Protein AF-A0A7S2T2S8-F1 (afdb_monomer_lite)

Sequence (325 aa):
MIGGRLGNHAYVVGASAGLLLAQQLALMRETTAEEGTLRRDLDLRFVSVVLRHGARAPLSENFGAHDHKWEYCGQAYHAVKTNIRGLDNTDRPVSQSDERQTKVVFEGGCKKGQLTSVGQLQALQLGDWLRERYVSNGFLPPSYNASALEVRSTNISRTLDTVTGVLTGLYPDAEDPIMIETCDDRREWLYPNHRNCKRLSQLMAQKRVTLEESRMAGSHAALEEKLKTALEVPASERHIRFVEAYDVCKTVLFHSARHHMKMDDGLLRELELVATKQMKAFVAPEDNAEMLSLSIGKVLQDLLQGMERAASGKLARTTHRIAKC

Structure (mmCIF, N/CA/C/O backbone):
data_AF-A0A7S2T2S8-F1
#
_entry.id   AF-A0A7S2T2S8-F1
#
loop_
_atom_site.group_PDB
_atom_site.id
_atom_site.type_symbol
_atom_site.label_atom_id
_atom_site.label_alt_id
_atom_site.label_comp_id
_atom_site.label_asym_id
_atom_site.label_entity_id
_atom_site.label_seq_id
_atom_site.pdbx_PDB_ins_code
_atom_site.Cartn_x
_atom_site.Cartn_y
_atom_site.Cartn_z
_atom_site.occupancy
_atom_site.B_iso_or_equiv
_atom_site.auth_seq_id
_atom_site.auth_comp_id
_atom_site.auth_asym_id
_atom_site.auth_atom_id
_atom_site.pdbx_PDB_model_num
ATOM 1 N N . MET A 1 1 ? 42.925 -36.455 17.088 1.00 29.00 1 MET A N 1
ATOM 2 C CA . MET A 1 1 ? 42.026 -37.138 16.141 1.00 29.00 1 MET A CA 1
ATOM 3 C C . MET A 1 1 ? 40.906 -36.184 15.769 1.00 29.00 1 MET A C 1
ATOM 5 O O . MET A 1 1 ? 40.194 -35.735 16.650 1.00 29.00 1 MET A O 1
ATOM 9 N N . ILE A 1 2 ? 40.867 -35.864 14.474 1.00 29.78 2 ILE A N 1
ATOM 10 C CA . ILE A 1 2 ? 39.735 -35.432 13.641 1.00 29.78 2 ILE A CA 1
ATOM 11 C C . ILE A 1 2 ? 38.916 -34.231 14.137 1.00 29.78 2 ILE A C 1
ATOM 13 O O . ILE A 1 2 ? 37.884 -34.365 14.785 1.00 29.78 2 ILE A O 1
ATOM 17 N N . GLY A 1 3 ? 39.351 -33.048 13.695 1.00 29.16 3 GLY A N 1
ATOM 18 C CA . GLY A 1 3 ? 38.421 -31.994 13.307 1.00 29.16 3 GLY A CA 1
ATOM 19 C C . GLY A 1 3 ? 37.703 -32.367 12.005 1.00 29.16 3 GLY A C 1
ATOM 20 O O . GLY A 1 3 ? 38.282 -33.014 11.131 1.00 29.16 3 GLY A O 1
ATOM 21 N N . GLY A 1 4 ? 36.447 -31.944 11.878 1.00 25.03 4 GLY A N 1
ATOM 22 C CA . GLY A 1 4 ? 35.618 -32.130 10.691 1.00 25.03 4 GLY A CA 1
ATOM 23 C C . GLY A 1 4 ? 34.544 -31.047 10.621 1.00 25.03 4 GLY A C 1
ATOM 24 O O . GLY A 1 4 ? 33.778 -30.870 11.560 1.00 25.03 4 GLY A O 1
ATOM 25 N N . ARG A 1 5 ? 34.565 -30.294 9.518 1.00 28.94 5 ARG A N 1
ATOM 26 C CA . ARG A 1 5 ? 33.684 -29.177 9.139 1.00 28.94 5 ARG A CA 1
ATOM 27 C C . ARG A 1 5 ? 32.202 -29.567 9.135 1.00 28.94 5 ARG A C 1
ATOM 29 O O . ARG A 1 5 ? 31.892 -30.712 8.848 1.00 28.94 5 ARG A O 1
ATOM 36 N N . LEU A 1 6 ? 31.328 -28.561 9.210 1.00 25.28 6 LEU A N 1
ATOM 37 C CA . LEU A 1 6 ? 30.369 -28.254 8.137 1.00 25.28 6 LEU A CA 1
ATOM 38 C C . LEU A 1 6 ? 29.917 -26.798 8.301 1.00 25.28 6 LEU A C 1
ATOM 40 O O . LEU A 1 6 ? 29.249 -26.434 9.262 1.00 25.28 6 LEU A O 1
ATOM 44 N N . GLY A 1 7 ? 30.378 -25.947 7.383 1.00 24.25 7 GLY A N 1
ATOM 45 C CA . GLY A 1 7 ? 29.849 -24.601 7.229 1.00 24.25 7 GLY A CA 1
ATOM 46 C C . GLY A 1 7 ? 28.449 -24.688 6.642 1.00 24.25 7 GLY A C 1
ATOM 47 O O . GLY A 1 7 ? 28.236 -25.387 5.653 1.00 24.25 7 GLY A O 1
ATOM 48 N N . ASN A 1 8 ? 27.508 -23.960 7.230 1.00 24.06 8 ASN A N 1
ATOM 49 C CA . ASN A 1 8 ? 26.200 -23.785 6.623 1.00 24.06 8 ASN A CA 1
ATOM 50 C C . ASN A 1 8 ? 26.315 -22.687 5.562 1.00 24.06 8 ASN A C 1
ATOM 52 O O . ASN A 1 8 ? 26.210 -21.496 5.842 1.00 24.06 8 ASN A O 1
ATOM 56 N N . HIS A 1 9 ? 26.586 -23.111 4.330 1.00 23.00 9 HIS A N 1
ATOM 57 C CA . HIS A 1 9 ? 26.216 -22.352 3.147 1.00 23.00 9 HIS A CA 1
ATOM 58 C C . HIS A 1 9 ? 24.713 -22.515 2.925 1.00 23.00 9 HIS A C 1
ATOM 60 O O . HIS A 1 9 ? 24.220 -23.636 2.842 1.00 23.00 9 HIS A O 1
ATOM 66 N N . ALA A 1 10 ? 24.000 -21.401 2.778 1.00 21.34 10 ALA A N 1
ATOM 67 C CA . ALA A 1 10 ? 22.666 -21.389 2.201 1.00 21.34 10 ALA A CA 1
ATOM 68 C C . ALA A 1 10 ? 22.711 -20.540 0.926 1.00 21.34 10 ALA A C 1
ATOM 70 O O . ALA A 1 10 ? 22.738 -19.313 0.973 1.00 21.34 10 ALA A O 1
ATOM 71 N N . TYR A 1 11 ? 22.761 -21.224 -0.214 1.00 19.92 11 TYR A N 1
ATOM 72 C CA . TYR A 1 11 ? 22.319 -20.707 -1.505 1.00 19.92 11 TYR A CA 1
ATOM 73 C C . TYR A 1 11 ? 20.935 -21.299 -1.758 1.00 19.92 11 TYR A C 1
ATOM 75 O O . TYR A 1 11 ? 20.821 -22.521 -1.775 1.00 19.92 11 TYR A O 1
ATOM 83 N N . VAL A 1 12 ? 19.916 -20.468 -2.000 1.00 21.94 12 VAL A N 1
ATOM 84 C CA . VAL A 1 12 ? 18.685 -20.906 -2.678 1.00 21.94 12 VAL A CA 1
ATOM 85 C C . VAL A 1 12 ? 18.167 -19.806 -3.606 1.00 21.94 12 VAL A C 1
ATOM 87 O O . VAL A 1 12 ? 17.963 -18.659 -3.214 1.00 21.94 12 VAL A O 1
ATOM 90 N N . VAL A 1 13 ? 17.976 -20.225 -4.855 1.00 21.98 13 VAL A N 1
ATOM 91 C CA . VAL A 1 13 ? 17.313 -19.572 -5.984 1.00 21.98 13 VAL A CA 1
ATOM 92 C C . VAL A 1 13 ? 15.848 -20.029 -6.008 1.00 21.98 13 VAL A C 1
ATOM 94 O O . VAL A 1 13 ? 15.598 -21.217 -5.856 1.00 21.98 13 VAL A O 1
ATOM 97 N N . GLY A 1 14 ? 14.915 -19.111 -6.283 1.00 22.11 14 GLY A N 1
ATOM 98 C CA . GLY A 1 14 ? 13.666 -19.405 -7.001 1.00 22.11 14 GLY A CA 1
ATOM 99 C C . GLY A 1 14 ? 12.463 -20.002 -6.244 1.00 22.11 14 GLY A C 1
ATOM 100 O O . GLY A 1 14 ? 12.508 -21.106 -5.722 1.00 22.11 14 GLY A O 1
ATOM 101 N N . ALA A 1 15 ? 11.336 -19.297 -6.404 1.00 24.73 15 ALA A N 1
ATOM 102 C CA . ALA A 1 15 ? 9.945 -19.770 -6.458 1.00 24.73 15 ALA A CA 1
ATOM 103 C C . ALA A 1 15 ? 9.069 -19.884 -5.185 1.00 24.73 15 ALA A C 1
ATOM 105 O O . ALA A 1 15 ? 9.394 -20.493 -4.173 1.00 24.73 15 ALA A O 1
ATOM 106 N N . SER A 1 16 ? 7.838 -19.393 -5.393 1.00 28.19 16 SER A N 1
ATOM 107 C CA . SER A 1 16 ? 6.570 -19.596 -4.674 1.00 28.19 16 SER A CA 1
ATOM 108 C C . SER A 1 16 ? 6.297 -18.755 -3.413 1.00 28.19 16 SER A C 1
ATOM 110 O O . SER A 1 16 ? 6.795 -18.975 -2.313 1.00 28.19 16 SER A O 1
ATOM 112 N N . ALA A 1 17 ? 5.390 -17.790 -3.596 1.00 37.00 17 ALA A N 1
ATOM 113 C CA . ALA A 1 17 ? 4.902 -16.800 -2.635 1.00 37.00 17 ALA A CA 1
ATOM 114 C C . ALA A 1 17 ? 4.118 -17.363 -1.423 1.00 37.00 17 ALA A C 1
ATOM 116 O O . ALA A 1 17 ? 3.510 -16.590 -0.689 1.00 37.00 17 ALA A O 1
ATOM 117 N N . GLY A 1 18 ? 4.139 -18.679 -1.186 1.00 32.50 18 GLY A N 1
ATOM 118 C CA . GLY A 1 18 ? 3.544 -19.309 -0.001 1.00 32.50 18 GLY A CA 1
ATOM 119 C C . GLY A 1 18 ? 4.513 -19.443 1.179 1.00 32.50 18 GLY A C 1
ATOM 120 O O . GLY A 1 18 ? 4.091 -19.385 2.331 1.00 32.50 18 GLY A O 1
ATOM 121 N N . LEU A 1 19 ? 5.822 -19.566 0.923 1.00 29.39 19 LEU A N 1
ATOM 122 C CA . LEU A 1 19 ? 6.802 -19.823 1.988 1.00 29.39 19 LEU A CA 1
ATOM 123 C C . LEU A 1 19 ? 7.259 -18.558 2.733 1.00 29.39 19 LEU A C 1
ATOM 125 O O . LEU A 1 19 ? 7.725 -18.647 3.869 1.00 29.39 19 LEU A O 1
ATOM 129 N N . LEU A 1 20 ? 7.103 -17.377 2.124 1.00 34.00 20 LEU A N 1
ATOM 130 C CA . LEU A 1 20 ? 7.573 -16.119 2.715 1.00 34.00 20 LEU A CA 1
ATOM 131 C C . LEU A 1 20 ? 6.773 -15.726 3.969 1.00 34.00 20 LEU A C 1
ATOM 133 O O . LEU A 1 20 ? 7.344 -15.178 4.910 1.00 34.00 20 LEU A O 1
ATOM 137 N N . LEU A 1 21 ? 5.476 -16.060 4.016 1.00 38.81 21 LEU A N 1
ATOM 138 C CA . LEU A 1 21 ? 4.636 -15.810 5.191 1.00 38.81 21 LEU A CA 1
ATOM 139 C C . LEU A 1 21 ? 5.037 -16.733 6.353 1.00 38.81 21 LEU A C 1
ATOM 141 O O . LEU A 1 21 ? 5.170 -16.281 7.486 1.00 38.81 21 LEU A O 1
ATOM 145 N N . ALA A 1 22 ? 5.334 -18.005 6.066 1.00 37.28 22 ALA A N 1
ATOM 146 C CA . ALA A 1 22 ? 5.820 -18.950 7.069 1.00 37.28 22 ALA A CA 1
ATOM 147 C C . ALA A 1 22 ? 7.204 -18.555 7.620 1.00 37.28 22 ALA A C 1
ATOM 149 O O . ALA A 1 22 ? 7.435 -18.679 8.819 1.00 37.28 22 ALA A O 1
ATOM 150 N N . GLN A 1 23 ? 8.103 -18.020 6.783 1.00 36.06 23 GLN A N 1
ATOM 151 C CA . GLN A 1 23 ? 9.424 -17.551 7.224 1.00 36.06 23 GLN A CA 1
ATOM 152 C C . GLN A 1 23 ? 9.369 -16.248 8.038 1.00 36.06 23 GLN A C 1
ATOM 154 O O . GLN A 1 23 ? 10.088 -16.137 9.029 1.00 36.06 23 GLN A O 1
ATOM 159 N N . GLN A 1 24 ? 8.486 -15.296 7.707 1.00 36.88 24 GLN A N 1
ATOM 160 C CA . GLN A 1 24 ? 8.262 -14.113 8.554 1.00 36.88 24 GLN A CA 1
ATOM 161 C C . GLN A 1 24 ? 7.595 -14.467 9.895 1.00 36.88 24 GLN A C 1
ATOM 163 O O . GLN A 1 24 ? 7.903 -13.851 10.913 1.00 36.88 24 GLN A O 1
ATOM 168 N N . LEU A 1 25 ? 6.743 -15.498 9.926 1.00 42.75 25 LEU A N 1
ATOM 169 C CA . LEU A 1 25 ? 6.168 -16.038 11.163 1.00 42.75 25 LEU A CA 1
ATOM 170 C C . LEU A 1 25 ? 7.180 -16.844 11.994 1.00 42.75 25 LEU A C 1
ATOM 172 O O . LEU A 1 25 ? 7.113 -16.822 13.224 1.00 42.75 25 LEU A O 1
ATOM 176 N N . ALA A 1 26 ? 8.129 -17.525 11.347 1.00 38.78 26 ALA A N 1
ATOM 177 C CA . ALA A 1 26 ? 9.189 -18.284 12.008 1.00 38.78 26 ALA A CA 1
ATOM 178 C C . ALA A 1 26 ? 10.265 -17.378 12.629 1.00 38.78 26 ALA A C 1
ATOM 180 O O . ALA A 1 26 ? 10.716 -17.662 13.736 1.00 38.78 26 ALA A O 1
ATOM 181 N N . LEU A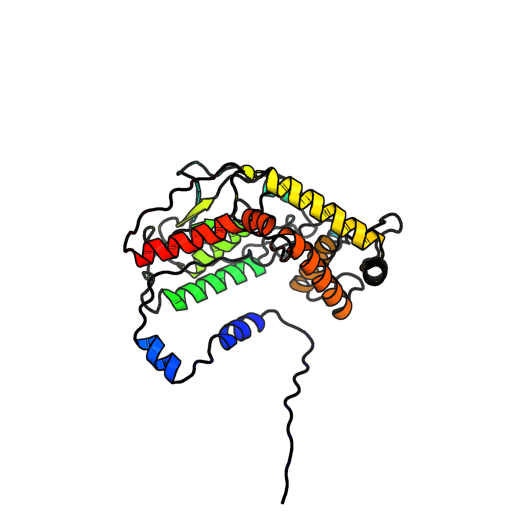 1 27 ? 10.608 -16.246 11.997 1.00 37.50 27 LEU A N 1
ATOM 182 C CA . LEU A 1 27 ? 11.566 -15.278 12.558 1.00 37.50 27 LEU A CA 1
ATOM 183 C C . LEU A 1 27 ? 11.086 -14.607 13.861 1.00 37.50 27 LEU A C 1
ATOM 185 O O . LEU A 1 27 ? 11.885 -14.026 14.583 1.00 37.50 27 LEU A O 1
ATOM 189 N N . MET A 1 28 ? 9.793 -14.696 14.187 1.00 45.59 28 MET A N 1
ATOM 190 C CA . MET A 1 28 ? 9.216 -14.173 15.435 1.00 45.59 28 MET A CA 1
ATOM 191 C C . MET A 1 28 ? 9.262 -15.184 16.602 1.00 45.59 28 MET A C 1
ATOM 193 O O . MET A 1 28 ? 8.743 -14.888 17.683 1.00 45.59 28 MET A O 1
ATOM 197 N N . ARG A 1 29 ? 9.824 -16.388 16.394 1.00 49.66 29 ARG A N 1
ATOM 198 C CA . ARG A 1 29 ? 9.755 -17.526 17.334 1.00 49.66 29 ARG A CA 1
ATOM 199 C C . ARG A 1 29 ? 11.080 -17.940 17.982 1.00 49.66 29 ARG A C 1
ATOM 201 O O . ARG A 1 29 ? 11.117 -18.985 18.624 1.00 49.66 29 ARG A O 1
ATOM 208 N N . GLU A 1 30 ? 12.129 -17.132 17.906 1.00 45.75 30 GLU A N 1
ATOM 209 C CA . GLU A 1 30 ? 13.319 -17.346 18.736 1.00 45.75 30 GLU A CA 1
ATOM 210 C C . GLU A 1 30 ? 13.277 -16.384 19.926 1.00 45.75 30 GLU A C 1
ATOM 212 O O . GLU A 1 30 ? 13.550 -15.197 19.794 1.00 45.75 30 GLU A O 1
ATOM 217 N N . THR A 1 31 ? 12.863 -16.892 21.089 1.00 54.06 31 THR A N 1
ATOM 218 C CA . THR A 1 31 ? 12.997 -16.191 22.375 1.00 54.06 31 THR A CA 1
ATOM 219 C C . THR A 1 31 ? 13.850 -17.016 23.315 1.00 54.06 31 THR A C 1
ATOM 221 O O . THR A 1 31 ? 13.642 -18.223 23.453 1.00 54.06 31 THR A O 1
ATOM 224 N N . THR A 1 32 ? 14.785 -16.350 23.980 1.00 56.16 32 THR A N 1
ATOM 225 C CA . THR A 1 32 ? 15.618 -16.940 25.033 1.00 56.16 32 THR A CA 1
ATOM 226 C C . THR A 1 32 ? 14.787 -17.244 26.290 1.00 56.16 32 THR A C 1
ATOM 228 O O . THR A 1 32 ? 13.686 -16.721 26.470 1.00 56.16 32 THR A O 1
ATOM 231 N N . ALA A 1 33 ? 15.284 -18.107 27.184 1.00 55.06 33 ALA A N 1
ATOM 232 C CA . ALA A 1 33 ? 14.554 -18.505 28.395 1.00 55.06 33 ALA A CA 1
ATOM 233 C C . ALA A 1 33 ? 14.249 -17.322 29.344 1.00 55.06 33 ALA A C 1
ATOM 235 O O . ALA A 1 33 ? 13.184 -17.299 29.957 1.00 55.06 33 ALA A O 1
ATOM 236 N N . GLU A 1 34 ? 15.124 -16.311 29.424 1.00 53.97 34 GLU A N 1
ATOM 237 C CA . GLU A 1 34 ? 14.889 -15.090 30.216 1.00 53.97 34 GLU A CA 1
ATOM 238 C C . GLU A 1 34 ? 13.801 -14.192 29.606 1.00 53.97 34 GLU A C 1
ATOM 240 O O . GLU A 1 34 ? 12.899 -13.757 30.324 1.00 53.97 34 GLU A O 1
ATOM 245 N N . GLU A 1 35 ? 13.799 -13.992 28.282 1.00 53.53 35 GLU A N 1
ATOM 246 C CA . GLU A 1 35 ? 12.711 -13.293 27.576 1.00 53.53 35 GLU A CA 1
ATOM 247 C C . GLU A 1 35 ? 11.377 -14.038 27.695 1.00 53.53 35 GLU A C 1
ATOM 249 O O . GLU A 1 35 ? 10.315 -13.417 27.747 1.00 53.53 35 GLU A O 1
ATOM 254 N N . GLY A 1 36 ? 11.425 -15.372 27.759 1.00 57.28 36 GLY A N 1
ATOM 255 C CA . GLY A 1 36 ? 10.261 -16.225 27.979 1.00 57.28 36 GLY A CA 1
ATOM 256 C C . GLY A 1 36 ? 9.614 -16.024 29.350 1.00 57.28 36 GLY A C 1
ATOM 257 O O . GLY A 1 36 ? 8.391 -16.111 29.449 1.00 57.28 36 GLY A O 1
ATOM 258 N N . THR A 1 37 ? 10.403 -15.728 30.387 1.00 56.78 37 THR A N 1
ATOM 259 C CA . THR A 1 37 ? 9.901 -15.429 31.739 1.00 56.78 37 THR A CA 1
ATOM 260 C C . THR A 1 37 ? 9.379 -13.997 31.823 1.00 56.78 37 THR A C 1
ATOM 262 O O . THR A 1 37 ? 8.251 -13.796 32.259 1.00 56.78 37 THR A O 1
ATOM 265 N N . LEU A 1 38 ? 10.129 -13.020 31.294 1.00 58.12 38 LEU A N 1
ATOM 266 C CA . LEU A 1 38 ? 9.708 -11.614 31.257 1.00 58.12 38 LEU A CA 1
ATOM 267 C C . LEU A 1 38 ? 8.399 -11.429 30.467 1.00 58.12 38 LEU A C 1
ATOM 269 O O . LEU A 1 38 ? 7.547 -10.640 30.855 1.00 58.12 38 LEU A O 1
ATOM 273 N N . ARG A 1 39 ? 8.200 -12.194 29.382 1.00 61.03 39 ARG A N 1
ATOM 274 C CA . ARG A 1 39 ? 6.958 -12.181 28.587 1.00 61.03 39 ARG A CA 1
ATOM 275 C C . ARG A 1 39 ? 5.722 -12.671 29.341 1.00 61.03 39 ARG A C 1
ATOM 277 O O . ARG A 1 39 ? 4.626 -12.313 28.922 1.00 61.03 39 ARG A O 1
ATOM 284 N N . ARG A 1 40 ? 5.860 -13.498 30.385 1.00 67.31 40 ARG A N 1
ATOM 285 C CA . ARG A 1 40 ? 4.700 -14.019 31.137 1.00 67.31 40 ARG A CA 1
ATOM 286 C C . ARG A 1 40 ? 4.071 -12.967 32.048 1.00 67.31 40 ARG A C 1
ATOM 288 O O . ARG A 1 40 ? 2.881 -13.070 32.318 1.00 67.31 40 ARG A O 1
ATOM 295 N N . ASP A 1 41 ? 4.837 -11.947 32.430 1.00 82.25 41 ASP A N 1
ATOM 296 C CA . ASP A 1 41 ? 4.390 -10.871 33.324 1.00 82.25 41 ASP A CA 1
ATOM 297 C C . ASP A 1 41 ? 3.963 -9.597 32.568 1.00 82.25 41 ASP A C 1
ATOM 299 O O . ASP A 1 41 ? 3.690 -8.562 33.178 1.00 82.25 41 ASP A O 1
ATOM 303 N N . LEU A 1 42 ? 3.902 -9.647 31.231 1.00 86.56 42 LEU A N 1
ATOM 304 C CA . LEU A 1 42 ? 3.458 -8.529 30.398 1.00 86.56 42 LEU A CA 1
ATOM 305 C C . LEU A 1 42 ? 2.003 -8.702 29.973 1.00 86.56 42 LEU A C 1
ATOM 307 O O . LEU A 1 42 ? 1.612 -9.729 29.423 1.00 86.56 42 LEU A O 1
ATOM 311 N N . ASP A 1 43 ? 1.229 -7.637 30.151 1.00 86.19 43 ASP A N 1
ATOM 312 C CA . ASP A 1 43 ? -0.159 -7.552 29.716 1.00 86.19 43 ASP A CA 1
ATOM 313 C C . ASP A 1 43 ? -0.273 -6.682 28.455 1.00 86.19 43 ASP A C 1
ATOM 315 O O . ASP A 1 43 ? 0.243 -5.559 28.401 1.00 86.19 43 ASP A O 1
ATOM 319 N N . LEU A 1 44 ? -0.932 -7.198 27.416 1.00 90.19 44 LEU A N 1
ATOM 320 C CA . LEU A 1 44 ? -1.079 -6.493 26.145 1.00 90.19 44 LEU A CA 1
ATOM 321 C C . LEU A 1 44 ? -2.146 -5.402 26.281 1.00 90.19 44 LEU A C 1
ATOM 323 O O . LEU A 1 44 ? -3.323 -5.690 26.464 1.00 90.19 44 LEU A O 1
ATOM 327 N N . ARG A 1 45 ? -1.741 -4.134 26.148 1.00 89.88 45 ARG A N 1
ATOM 328 C CA . ARG A 1 45 ? -2.641 -2.978 26.339 1.00 89.88 45 ARG A CA 1
ATOM 329 C C . ARG A 1 45 ? -3.091 -2.286 25.061 1.00 89.88 45 ARG A C 1
ATOM 331 O O . ARG A 1 45 ? -4.138 -1.647 25.058 1.00 89.88 45 ARG A O 1
ATOM 338 N N . PHE A 1 46 ? -2.306 -2.370 23.992 1.00 92.75 46 PHE A N 1
ATOM 339 C CA . PHE A 1 46 ? -2.583 -1.659 22.748 1.00 92.75 46 PHE A CA 1
ATOM 340 C C . PHE A 1 46 ? -1.901 -2.338 21.568 1.00 92.75 46 PHE A C 1
ATOM 342 O O . PHE A 1 46 ? -0.769 -2.809 21.680 1.00 92.75 46 PHE A O 1
ATOM 349 N N . VAL A 1 47 ? -2.583 -2.346 20.425 1.00 95.12 47 VAL A N 1
ATOM 350 C CA . VAL A 1 47 ? -2.056 -2.838 19.154 1.00 95.12 47 VAL A CA 1
ATOM 351 C C . VAL A 1 47 ? -2.392 -1.815 18.081 1.00 95.12 47 VAL A C 1
ATOM 353 O O . VAL A 1 47 ? -3.539 -1.397 17.952 1.00 95.12 47 VAL A O 1
ATOM 356 N N . SER A 1 48 ? -1.396 -1.445 17.281 1.00 95.69 48 SER A N 1
ATOM 357 C CA . SER A 1 48 ? -1.610 -0.721 16.033 1.00 95.69 48 SER A CA 1
ATOM 358 C C . SER A 1 48 ? -1.017 -1.522 14.885 1.00 95.69 48 SER A C 1
ATOM 360 O O . SER A 1 48 ? 0.119 -1.989 14.972 1.00 95.69 48 SER A O 1
ATOM 362 N N . VAL A 1 49 ? -1.796 -1.698 13.819 1.00 96.62 49 VAL A N 1
ATOM 363 C CA . VAL A 1 49 ? -1.389 -2.439 12.624 1.00 96.62 49 VAL A CA 1
ATOM 364 C C . VAL A 1 49 ? -1.383 -1.479 11.443 1.00 96.62 49 VAL A C 1
ATOM 366 O O . VAL A 1 49 ? -2.427 -0.975 11.036 1.00 96.62 49 VAL A O 1
ATOM 369 N N . VAL A 1 50 ? -0.201 -1.242 10.876 1.00 96.31 50 VAL A N 1
ATOM 370 C CA . VAL A 1 50 ? -0.033 -0.496 9.624 1.00 96.31 50 VAL A CA 1
ATOM 371 C C . VAL A 1 50 ? 0.341 -1.490 8.538 1.00 96.31 50 VAL A C 1
ATOM 373 O O . VAL A 1 50 ? 1.338 -2.199 8.656 1.00 96.31 50 VAL A O 1
ATOM 376 N N . LEU A 1 51 ? -0.461 -1.548 7.479 1.00 96.50 51 LEU A N 1
ATOM 377 C CA . LEU A 1 51 ? -0.296 -2.521 6.404 1.00 96.50 51 LEU A CA 1
ATOM 378 C C . LEU A 1 51 ? -0.392 -1.864 5.030 1.00 96.50 51 LEU A C 1
ATOM 380 O O . LEU A 1 51 ? -1.062 -0.849 4.834 1.00 96.50 51 LEU A O 1
ATOM 384 N N . ARG A 1 52 ? 0.285 -2.475 4.058 1.00 97.12 52 ARG A N 1
ATOM 385 C CA . ARG A 1 52 ? 0.127 -2.164 2.636 1.00 97.12 52 ARG A CA 1
ATOM 386 C C . ARG A 1 52 ? -1.011 -3.011 2.066 1.00 97.12 52 ARG A C 1
ATOM 388 O O . ARG A 1 52 ? -1.264 -4.113 2.539 1.00 97.12 52 ARG A O 1
ATOM 395 N N . HIS A 1 53 ? -1.653 -2.508 1.015 1.00 98.38 53 HIS A N 1
ATOM 396 C CA . HIS A 1 53 ? -2.573 -3.306 0.205 1.00 98.38 53 HIS A CA 1
ATOM 397 C C . HIS A 1 53 ? -1.929 -4.612 -0.308 1.00 98.38 53 HIS A C 1
ATOM 399 O O . HIS A 1 53 ? -0.709 -4.673 -0.494 1.00 98.38 53 HIS A O 1
ATOM 405 N N . GLY A 1 54 ? -2.756 -5.613 -0.612 1.00 97.56 54 GLY A N 1
ATOM 406 C CA . GLY A 1 54 ? -2.318 -6.877 -1.217 1.00 97.56 54 GLY A CA 1
ATOM 407 C C . GLY A 1 54 ? -1.878 -6.755 -2.685 1.00 97.56 54 GLY A C 1
ATOM 408 O O . GLY A 1 54 ? -1.774 -5.654 -3.247 1.00 97.56 54 GLY A O 1
ATOM 409 N N . ALA A 1 55 ? -1.613 -7.904 -3.314 1.00 98.25 55 ALA A N 1
ATOM 410 C CA . ALA A 1 55 ? -1.268 -8.000 -4.732 1.00 98.25 55 ALA A CA 1
ATOM 411 C C . ALA A 1 55 ? -2.343 -7.373 -5.639 1.00 98.25 55 ALA A C 1
ATOM 413 O O . ALA A 1 55 ? -3.545 -7.461 -5.386 1.00 98.25 55 ALA A O 1
ATOM 414 N N . ARG A 1 56 ? -1.900 -6.702 -6.702 1.00 97.75 56 ARG A N 1
ATOM 415 C CA . ARG A 1 56 ? -2.758 -5.902 -7.582 1.00 97.75 56 ARG A CA 1
ATOM 416 C C . ARG A 1 56 ? -2.289 -5.952 -9.033 1.00 97.75 56 ARG A C 1
ATOM 418 O O . ARG A 1 56 ? -1.132 -6.279 -9.295 1.00 97.75 56 ARG A O 1
ATOM 425 N N . ALA A 1 57 ? -3.171 -5.540 -9.937 1.00 97.38 57 ALA A N 1
ATOM 426 C CA . ALA A 1 57 ? -2.821 -5.155 -11.299 1.00 97.38 57 ALA A CA 1
ATOM 427 C C . ALA A 1 57 ? -1.842 -3.951 -11.305 1.00 97.38 57 ALA A C 1
ATOM 429 O O . ALA A 1 57 ? -1.756 -3.204 -10.310 1.00 97.38 57 ALA A O 1
ATOM 430 N N . PRO A 1 58 ? -1.087 -3.737 -12.397 1.00 97.06 58 PRO A N 1
ATOM 431 C CA . PRO A 1 58 ? -0.108 -2.661 -12.490 1.00 97.06 58 PRO A CA 1
ATOM 432 C C . PRO A 1 58 ? -0.770 -1.278 -12.469 1.00 97.06 58 PRO A C 1
ATOM 434 O O . PRO A 1 58 ? -1.947 -1.101 -12.789 1.00 97.06 58 PRO A O 1
ATOM 437 N N . LEU A 1 59 ? 0.009 -0.284 -12.049 1.00 96.06 59 LEU A N 1
ATOM 438 C CA . LEU A 1 59 ? -0.313 1.142 -12.047 1.00 96.06 59 LEU A CA 1
ATOM 439 C C . LEU A 1 59 ? 0.255 1.877 -13.264 1.00 96.06 59 LEU A C 1
ATOM 441 O O . LEU A 1 59 ? -0.022 3.067 -13.407 1.00 96.06 59 LEU A O 1
ATOM 445 N N . SER A 1 60 ? 1.026 1.218 -14.128 1.00 92.81 60 SER A N 1
ATOM 446 C CA . SER A 1 60 ? 1.488 1.776 -15.402 1.00 92.81 60 SER A CA 1
ATOM 447 C C . SER A 1 60 ? 0.902 0.985 -16.569 1.00 92.81 60 SER A C 1
ATOM 449 O O . SER A 1 60 ? 0.669 -0.214 -16.454 1.00 92.81 60 SER A O 1
ATOM 451 N N . GLU A 1 61 ? 0.637 1.684 -17.669 1.00 92.62 61 GLU A N 1
ATOM 452 C CA . GLU A 1 61 ? 0.252 1.100 -18.966 1.00 92.62 61 GLU A CA 1
ATOM 453 C C . GLU A 1 61 ? 1.475 0.930 -19.882 1.00 92.62 61 GLU A C 1
ATOM 455 O O . GLU A 1 61 ? 1.390 0.325 -20.945 1.00 92.62 61 GLU A O 1
ATOM 460 N N . ASN A 1 62 ? 2.622 1.475 -19.465 1.00 90.56 62 ASN A N 1
ATOM 461 C CA . ASN A 1 62 ? 3.870 1.416 -20.214 1.00 90.56 62 ASN A CA 1
ATOM 462 C C . ASN A 1 62 ? 4.543 0.049 -20.052 1.00 90.56 62 ASN A C 1
ATOM 464 O O . ASN A 1 62 ? 4.085 -0.801 -19.289 1.00 90.56 62 ASN A O 1
ATOM 468 N N . PHE A 1 63 ? 5.674 -0.128 -20.740 1.00 92.31 63 PHE A N 1
ATOM 469 C CA . PHE A 1 63 ? 6.522 -1.317 -20.620 1.00 92.31 63 PHE A CA 1
ATOM 470 C C . PHE A 1 63 ? 5.754 -2.618 -20.887 1.00 92.31 63 PHE A C 1
ATOM 472 O O . PHE A 1 63 ? 5.928 -3.577 -20.151 1.00 92.31 63 PHE A O 1
ATOM 479 N N . GLY A 1 64 ? 4.866 -2.641 -21.886 1.00 88.12 64 GLY A N 1
ATOM 480 C CA . GLY A 1 64 ? 4.138 -3.852 -22.285 1.00 88.12 64 GLY A CA 1
ATOM 481 C C . GLY A 1 64 ? 3.078 -4.337 -21.290 1.00 88.12 64 GLY A C 1
ATOM 482 O O . GLY A 1 64 ? 2.702 -5.503 -21.312 1.00 88.12 64 GLY A O 1
ATOM 483 N N . ALA A 1 65 ? 2.570 -3.479 -20.394 1.00 89.81 65 ALA A N 1
ATOM 484 C CA . ALA A 1 65 ? 1.546 -3.883 -19.421 1.00 89.81 65 ALA A CA 1
ATOM 485 C C . ALA A 1 65 ? 0.257 -4.434 -20.071 1.00 89.81 65 ALA A C 1
ATOM 487 O O . ALA A 1 65 ? -0.428 -5.258 -19.462 1.00 89.81 65 ALA A O 1
ATOM 488 N N . HIS A 1 66 ? -0.058 -3.987 -21.293 1.00 90.56 66 HIS A N 1
ATOM 489 C CA . HIS A 1 66 ? -1.193 -4.462 -22.091 1.00 90.56 66 HIS A CA 1
ATOM 490 C C . HIS A 1 66 ? -0.938 -5.791 -22.807 1.00 90.56 66 HIS A C 1
ATOM 492 O O . HIS A 1 66 ? -1.902 -6.429 -23.214 1.00 90.56 66 HIS A O 1
ATOM 498 N N . ASP A 1 67 ? 0.316 -6.230 -22.920 1.00 88.75 67 ASP A N 1
ATOM 499 C CA . ASP A 1 67 ? 0.670 -7.490 -23.587 1.00 88.75 67 ASP A CA 1
ATOM 500 C C . ASP A 1 67 ? 0.356 -8.705 -22.698 1.00 88.75 67 ASP A C 1
ATOM 502 O O . ASP A 1 67 ? 0.390 -9.854 -23.140 1.00 88.75 67 ASP A O 1
ATOM 506 N N . HIS A 1 68 ? 0.055 -8.454 -21.419 1.00 90.31 68 HIS A N 1
ATOM 507 C CA . HIS A 1 68 ? -0.350 -9.464 -20.455 1.00 90.31 68 HIS A CA 1
ATOM 508 C C . HIS A 1 68 ? -1.869 -9.474 -20.270 1.00 90.31 68 HIS A C 1
ATOM 510 O O . HIS A 1 68 ? -2.497 -8.433 -20.072 1.00 90.31 68 HIS A O 1
ATOM 516 N N . LYS A 1 69 ? -2.456 -10.673 -20.231 1.00 94.31 69 LYS A N 1
ATOM 517 C CA . LYS A 1 69 ? -3.880 -10.867 -19.944 1.00 94.31 69 LYS A CA 1
ATOM 518 C C . LYS A 1 69 ? -4.127 -10.915 -18.431 1.00 94.31 69 LYS A C 1
ATOM 520 O O . LYS A 1 69 ? -3.770 -11.872 -17.743 1.00 94.31 69 LYS A O 1
ATOM 525 N N . TRP A 1 70 ? -4.740 -9.872 -17.889 1.00 95.12 70 TRP A N 1
ATOM 526 C CA . TRP A 1 70 ? -5.013 -9.687 -16.466 1.00 95.12 70 TRP A CA 1
ATOM 527 C C . TRP A 1 70 ? -6.397 -10.224 -16.072 1.00 95.12 70 TRP A C 1
ATOM 529 O O . TRP A 1 70 ? -7.353 -9.467 -15.925 1.00 95.12 70 TRP A O 1
ATOM 539 N N . GLU A 1 71 ? -6.493 -11.536 -15.846 1.00 95.06 71 GLU A N 1
ATOM 540 C CA . GLU A 1 71 ? -7.743 -12.241 -15.477 1.00 95.06 71 GLU A CA 1
ATOM 541 C C . GLU A 1 71 ? -7.876 -12.501 -13.965 1.00 95.06 71 GLU A C 1
ATOM 543 O O . GLU A 1 71 ? -8.678 -13.312 -13.509 1.00 95.06 71 GLU A O 1
ATOM 548 N N . TYR A 1 72 ? -7.074 -11.817 -13.149 1.00 94.06 72 TYR A N 1
ATOM 549 C CA . TYR A 1 72 ? -6.921 -12.142 -11.728 1.00 94.06 72 TYR A CA 1
ATOM 550 C C . TYR A 1 72 ? -7.855 -11.359 -10.798 1.00 94.06 72 TYR A C 1
ATOM 552 O O . TYR A 1 72 ? -7.752 -11.526 -9.587 1.00 94.06 72 TYR A O 1
ATOM 560 N N . CYS A 1 73 ? -8.737 -10.495 -11.307 1.00 92.69 73 CYS A N 1
ATOM 561 C CA . CYS A 1 73 ? -9.488 -9.518 -10.501 1.00 92.69 73 CYS A CA 1
ATOM 562 C C . CYS A 1 73 ? -10.930 -9.925 -10.148 1.00 92.69 73 CYS A C 1
ATOM 564 O O . CYS A 1 73 ? -11.776 -9.060 -9.919 1.00 92.69 73 CYS A O 1
ATOM 566 N N . GLY A 1 74 ? -11.208 -11.230 -10.099 1.00 92.25 74 GLY A N 1
ATOM 567 C CA . GLY A 1 74 ? -12.467 -11.768 -9.576 1.00 92.25 74 GLY A CA 1
ATOM 568 C C . GLY A 1 74 ? -12.590 -11.661 -8.049 1.00 92.25 74 GLY A C 1
ATOM 569 O O . GLY A 1 74 ? -11.676 -11.207 -7.356 1.00 92.25 74 GLY A O 1
ATOM 570 N N . GLN A 1 75 ? -13.731 -12.103 -7.524 1.00 95.00 75 GLN A N 1
ATOM 571 C CA . GLN A 1 75 ? -14.005 -12.171 -6.088 1.00 95.00 75 GLN A CA 1
ATOM 572 C C . GLN A 1 75 ? 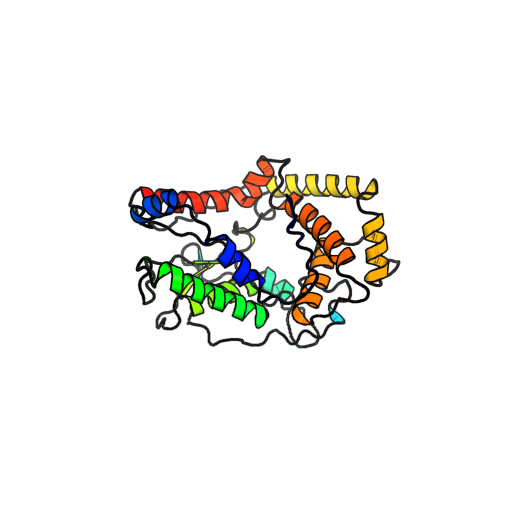-13.416 -13.456 -5.487 1.00 95.00 75 GLN A C 1
ATOM 574 O O . GLN A 1 75 ? -13.677 -14.544 -5.995 1.00 95.00 75 GLN A O 1
ATOM 579 N N . ALA A 1 76 ? -12.636 -13.336 -4.408 1.00 96.19 76 ALA A N 1
ATOM 580 C CA . ALA A 1 76 ? -11.974 -14.475 -3.765 1.00 96.19 76 ALA A CA 1
ATOM 581 C C . ALA A 1 76 ? -12.692 -15.016 -2.515 1.00 96.19 76 ALA A C 1
ATOM 583 O O . ALA A 1 76 ? -12.445 -16.152 -2.121 1.00 96.19 76 ALA A O 1
ATOM 584 N N . TYR A 1 77 ? -13.552 -14.218 -1.875 1.00 96.44 77 TYR A N 1
ATOM 585 C CA . TYR A 1 77 ? -14.292 -14.591 -0.664 1.00 96.44 77 TYR A CA 1
ATOM 586 C C . TYR A 1 77 ? -15.593 -13.778 -0.536 1.00 96.44 77 TYR A C 1
ATOM 588 O O . TYR A 1 77 ? -15.788 -12.780 -1.236 1.00 96.44 77 TYR A O 1
ATOM 596 N N . HIS A 1 78 ? -16.491 -14.186 0.364 1.00 97.06 78 HIS A N 1
ATOM 597 C CA . HIS A 1 78 ? -17.670 -13.397 0.737 1.00 97.06 78 HIS A CA 1
ATOM 598 C C . HIS A 1 78 ? -17.294 -12.425 1.851 1.00 97.06 78 HIS A C 1
ATOM 600 O O . HIS A 1 78 ? -16.967 -12.847 2.956 1.00 97.06 78 HIS A O 1
ATOM 606 N N . ALA A 1 79 ? -17.272 -11.134 1.534 1.00 97.31 79 ALA A N 1
ATOM 607 C CA . ALA A 1 79 ? -16.865 -10.110 2.482 1.00 97.31 79 ALA A CA 1
ATOM 608 C C . ALA A 1 79 ? -17.915 -9.894 3.576 1.00 97.31 79 ALA A C 1
ATOM 610 O O . ALA A 1 79 ? -19.120 -9.930 3.309 1.00 97.31 79 ALA A O 1
ATOM 611 N N . VAL A 1 80 ? -17.444 -9.578 4.782 1.00 97.81 80 VAL A N 1
ATOM 612 C CA . VAL A 1 80 ? -18.306 -9.011 5.826 1.00 97.81 80 VAL A CA 1
ATOM 613 C C . VAL A 1 80 ? -18.841 -7.649 5.392 1.00 97.81 80 VAL A C 1
ATOM 615 O O . VAL A 1 80 ? -18.250 -6.956 4.557 1.00 97.81 80 VAL A O 1
ATOM 618 N N . LYS A 1 81 ? -19.964 -7.232 5.980 1.00 98.00 81 LYS A N 1
ATOM 619 C CA . LYS A 1 81 ? -20.515 -5.900 5.721 1.00 98.00 81 LYS A CA 1
ATOM 620 C C . LYS A 1 81 ? -19.562 -4.845 6.276 1.00 98.00 81 LYS A C 1
ATOM 622 O O . LYS A 1 81 ? -19.163 -4.898 7.437 1.00 98.00 81 LYS A O 1
ATOM 627 N N . THR A 1 82 ? -19.237 -3.850 5.461 1.00 97.69 82 THR A N 1
ATOM 628 C CA . THR A 1 82 ? -18.466 -2.680 5.884 1.00 97.69 82 THR A CA 1
ATOM 629 C C . THR A 1 82 ? -19.229 -1.406 5.559 1.00 97.69 82 THR A C 1
ATOM 631 O O . THR A 1 82 ? -20.015 -1.352 4.612 1.00 97.69 82 THR A O 1
ATOM 634 N N . ASN A 1 83 ? -19.008 -0.371 6.362 1.00 97.38 83 ASN A N 1
ATOM 635 C CA . ASN A 1 83 ? -19.527 0.963 6.100 1.00 97.38 83 ASN A CA 1
ATOM 636 C C . ASN A 1 83 ? -18.362 1.954 6.068 1.00 97.38 83 ASN A C 1
ATOM 638 O O . ASN A 1 83 ? -17.623 2.094 7.043 1.00 97.38 83 ASN A O 1
ATOM 642 N N . ILE A 1 84 ? -18.187 2.623 4.931 1.00 97.56 84 ILE A N 1
ATOM 643 C CA . ILE A 1 84 ? -17.071 3.537 4.698 1.00 97.56 84 ILE A CA 1
ATOM 644 C C . ILE A 1 84 ? -17.583 4.963 4.841 1.00 97.56 84 ILE A C 1
ATOM 646 O O . ILE A 1 84 ? -18.500 5.365 4.128 1.00 97.56 84 ILE A O 1
ATOM 650 N N . ARG A 1 85 ? -16.944 5.745 5.710 1.00 96.38 85 ARG A N 1
ATOM 651 C CA . ARG A 1 85 ? -17.282 7.152 5.942 1.00 96.38 85 ARG A CA 1
ATOM 652 C C . ARG A 1 85 ? -16.065 8.056 5.839 1.00 96.38 85 ARG A C 1
ATOM 654 O O . ARG A 1 85 ? -14.926 7.613 5.992 1.00 96.38 85 ARG A O 1
ATOM 661 N N . GLY A 1 86 ? -16.312 9.335 5.596 1.00 95.94 86 GLY A N 1
ATOM 662 C CA . GLY A 1 86 ? -15.297 10.360 5.761 1.00 95.94 86 GLY A CA 1
ATOM 663 C C . GLY A 1 86 ? -14.958 10.597 7.238 1.00 95.94 86 GLY A C 1
ATOM 664 O O . GLY A 1 86 ? -15.667 10.154 8.147 1.00 95.94 86 GLY A O 1
ATOM 665 N N . LEU A 1 87 ? -13.865 11.321 7.481 1.00 90.75 87 LEU A N 1
ATOM 666 C CA . LEU A 1 87 ? -13.539 11.842 8.812 1.00 90.75 87 LEU A CA 1
ATOM 667 C C . LEU A 1 87 ? -14.694 12.691 9.352 1.00 90.75 87 LEU A C 1
ATOM 669 O O . LEU A 1 87 ? -15.475 13.250 8.586 1.00 90.75 87 LEU A O 1
ATOM 673 N N . ASP A 1 88 ? -14.771 12.819 10.676 1.00 88.81 88 ASP A N 1
ATOM 674 C CA . ASP A 1 88 ? -15.760 13.671 11.351 1.00 88.81 88 ASP A CA 1
ATOM 675 C C . ASP A 1 88 ? -17.220 13.242 11.078 1.00 88.81 88 ASP A C 1
ATOM 677 O O . ASP A 1 88 ? -18.148 14.036 11.203 1.00 88.81 88 ASP A O 1
ATOM 681 N N . ASN A 1 89 ? -17.421 11.962 10.738 1.00 89.31 89 ASN A N 1
ATOM 682 C CA . ASN A 1 89 ? -18.702 11.364 10.349 1.00 89.31 89 ASN A CA 1
ATOM 683 C C . ASN A 1 89 ? -19.339 11.953 9.080 1.00 89.31 89 ASN A C 1
ATOM 685 O O . ASN A 1 89 ? -20.558 11.896 8.937 1.00 89.31 89 ASN A O 1
ATOM 689 N N . THR A 1 90 ? -18.550 12.499 8.151 1.00 93.44 90 THR A N 1
ATOM 690 C CA . THR A 1 90 ? -19.088 12.893 6.841 1.00 93.44 90 THR A CA 1
ATOM 691 C C . THR A 1 90 ? -19.328 11.679 5.947 1.00 93.44 90 THR A C 1
ATOM 693 O O . THR A 1 90 ? -18.775 10.600 6.172 1.00 93.44 90 THR A O 1
ATOM 696 N N . ASP A 1 91 ? -20.068 11.873 4.858 1.00 96.06 91 ASP A N 1
ATOM 697 C CA . ASP A 1 91 ? -20.151 10.880 3.788 1.00 96.06 91 ASP A CA 1
ATOM 698 C C . ASP A 1 91 ? -18.766 10.552 3.209 1.00 96.06 91 ASP A C 1
ATOM 700 O O . ASP A 1 91 ? -17.815 11.345 3.299 1.00 96.06 91 ASP A O 1
ATOM 704 N N . ARG A 1 92 ? -18.643 9.359 2.611 1.00 95.81 92 ARG A N 1
ATOM 705 C CA . ARG A 1 92 ? -17.419 8.941 1.920 1.00 95.81 92 ARG A CA 1
ATOM 706 C C . ARG A 1 92 ? -17.118 9.922 0.775 1.00 95.81 92 ARG A C 1
ATOM 708 O O . ARG A 1 92 ? -17.939 10.054 -0.133 1.00 95.81 92 ARG A O 1
ATOM 715 N N . PRO A 1 93 ? -15.936 10.563 0.753 1.00 94.38 93 PRO A N 1
ATOM 716 C CA . PRO A 1 93 ? -15.560 11.441 -0.348 1.00 94.38 93 PRO A CA 1
ATOM 717 C C . PRO A 1 93 ? -15.315 10.651 -1.641 1.00 94.38 93 PRO A C 1
ATOM 719 O O . PRO A 1 93 ? -15.056 9.445 -1.624 1.00 94.38 93 PRO A O 1
ATOM 722 N N . VAL A 1 94 ? -15.328 11.344 -2.779 1.00 95.00 94 VAL A N 1
ATOM 723 C CA . VAL A 1 94 ? -14.963 10.750 -4.073 1.00 95.00 94 VAL A CA 1
ATOM 724 C C . VAL A 1 94 ? -13.470 10.411 -4.088 1.00 95.00 94 VAL A C 1
ATOM 726 O O . VAL A 1 94 ? -12.632 11.198 -3.645 1.00 95.00 94 VAL A O 1
ATOM 729 N N . SER A 1 95 ? -13.115 9.239 -4.619 1.00 95.38 95 SER A N 1
ATOM 730 C CA . SER A 1 95 ? -11.713 8.877 -4.831 1.00 95.38 95 SER A CA 1
ATOM 731 C C . SER A 1 95 ? -11.221 9.379 -6.186 1.00 95.38 95 SER A C 1
ATOM 733 O O . SER A 1 95 ? -11.406 8.725 -7.211 1.00 95.38 95 SER A O 1
ATOM 735 N N . GLN A 1 96 ? -10.502 10.504 -6.198 1.00 92.56 96 GLN A N 1
ATOM 736 C CA . GLN A 1 96 ? -9.865 11.006 -7.425 1.00 92.56 96 GLN A CA 1
ATOM 737 C C . GLN A 1 96 ? -8.843 10.013 -8.012 1.00 92.56 96 GLN A C 1
ATOM 739 O O . GLN A 1 96 ? -8.536 10.044 -9.204 1.00 92.56 96 GLN A O 1
ATOM 744 N N . SER A 1 97 ? -8.244 9.159 -7.173 1.00 91.31 97 SER A N 1
ATOM 745 C CA . SER A 1 97 ? -7.336 8.107 -7.639 1.00 91.31 97 SER A CA 1
ATOM 746 C C . SER A 1 97 ? -8.091 7.037 -8.413 1.00 91.31 97 SER A C 1
ATOM 748 O O . SER A 1 97 ? -7.651 6.679 -9.505 1.00 91.31 97 SER A O 1
ATOM 750 N N . ASP A 1 98 ? -9.239 6.593 -7.905 1.00 94.19 98 ASP A N 1
ATOM 751 C CA . ASP A 1 98 ? -10.061 5.601 -8.590 1.00 94.19 98 ASP A CA 1
ATOM 752 C C . ASP A 1 98 ? -10.689 6.186 -9.863 1.00 94.19 98 ASP A C 1
ATOM 754 O O . ASP A 1 98 ? -10.658 5.525 -10.898 1.00 94.19 98 ASP A O 1
ATOM 758 N N . GLU A 1 99 ? -11.146 7.444 -9.865 1.00 94.06 99 GLU A N 1
ATOM 759 C CA . GLU A 1 99 ? -11.645 8.111 -11.083 1.00 94.06 99 GLU A CA 1
ATOM 760 C C . GLU A 1 99 ? -10.611 8.136 -12.218 1.00 94.06 99 GLU A C 1
ATOM 762 O O . GLU A 1 99 ? -10.964 8.044 -13.394 1.00 94.06 99 GLU A O 1
ATOM 767 N N . ARG A 1 100 ? -9.321 8.268 -11.882 1.00 92.69 100 ARG A N 1
ATOM 768 C CA . ARG A 1 100 ? -8.230 8.222 -12.867 1.00 92.69 100 ARG A CA 1
ATOM 769 C C . ARG A 1 100 ? -7.891 6.794 -13.284 1.00 92.69 100 ARG A C 1
ATOM 771 O O . ARG A 1 100 ? -7.632 6.557 -14.457 1.00 92.69 100 ARG A O 1
ATOM 778 N N . GLN A 1 101 ? -7.847 5.863 -12.333 1.00 93.94 101 GLN A N 1
ATOM 779 C CA . GLN A 1 101 ? -7.341 4.505 -12.555 1.00 93.94 101 GLN A CA 1
ATOM 780 C C . GLN A 1 101 ? -8.384 3.591 -13.204 1.00 93.94 101 GLN A C 1
ATOM 782 O O . GLN A 1 101 ? -8.072 2.870 -14.143 1.00 93.94 101 GLN A O 1
ATOM 787 N N . THR A 1 102 ? -9.638 3.658 -12.765 1.00 91.75 102 THR A N 1
ATOM 788 C CA . THR A 1 102 ? -10.697 2.725 -13.190 1.00 91.75 102 THR A CA 1
ATOM 789 C C . THR A 1 102 ? -11.154 2.896 -14.638 1.00 91.75 102 THR A C 1
ATOM 791 O O . THR A 1 102 ? -11.833 2.013 -15.158 1.00 91.75 102 THR A O 1
ATOM 794 N N . LYS A 1 103 ? -10.761 3.997 -15.293 1.00 94.56 103 LYS A N 1
ATOM 795 C CA . LYS A 1 103 ? -10.962 4.237 -16.732 1.00 94.56 103 LYS A CA 1
ATOM 796 C C . LYS A 1 103 ? -10.120 3.314 -17.609 1.00 94.56 103 LYS A C 1
ATOM 798 O O . LYS A 1 103 ? -10.464 3.096 -18.763 1.00 94.56 103 LYS A O 1
ATOM 803 N N . VAL A 1 104 ? -9.024 2.798 -17.063 1.00 95.81 104 VAL A N 1
ATOM 804 C CA . VAL A 1 104 ? -8.115 1.897 -17.760 1.00 95.81 104 VAL A CA 1
ATOM 805 C C . VAL A 1 104 ? -8.481 0.470 -17.393 1.00 95.81 104 VAL A C 1
ATOM 807 O O . VAL A 1 104 ? -8.423 0.088 -16.219 1.00 95.81 104 VAL A O 1
ATOM 810 N N . VAL A 1 105 ? -8.834 -0.309 -18.410 1.00 95.94 105 VAL A N 1
ATOM 811 C CA . VAL A 1 105 ? -9.143 -1.734 -18.303 1.00 95.94 105 VAL A CA 1
ATOM 812 C C . VAL A 1 105 ? -8.132 -2.482 -19.159 1.00 95.94 105 VAL A C 1
ATOM 814 O O . VAL A 1 105 ? -8.025 -2.225 -20.357 1.00 95.94 105 VAL A O 1
ATOM 817 N N . PHE A 1 106 ? -7.368 -3.373 -18.539 1.00 96.12 106 PHE A N 1
ATOM 818 C CA . PHE A 1 106 ? -6.451 -4.241 -19.261 1.00 96.12 106 PHE A CA 1
ATOM 819 C C . PHE A 1 106 ? -7.206 -5.399 -19.917 1.00 96.12 106 PHE A C 1
ATOM 821 O O . PHE A 1 106 ? -8.325 -5.740 -19.519 1.00 96.12 106 PHE A O 1
ATOM 828 N N . GLU A 1 107 ? -6.575 -6.046 -20.896 1.00 93.69 107 GLU A N 1
ATOM 829 C CA . GLU A 1 107 ? -7.086 -7.312 -21.416 1.00 93.69 107 GLU A CA 1
ATOM 830 C C . GLU A 1 107 ? -7.260 -8.311 -20.258 1.00 93.69 107 GLU A C 1
ATOM 832 O O . GLU A 1 107 ? -6.440 -8.349 -19.347 1.00 93.69 107 GLU A O 1
ATOM 837 N N . GLY A 1 108 ? -8.352 -9.079 -20.240 1.00 92.88 108 GLY A N 1
ATOM 838 C CA . GLY A 1 108 ? -8.723 -9.942 -19.107 1.00 92.88 108 GLY A CA 1
ATOM 839 C C . GLY A 1 108 ? -9.620 -9.278 -18.052 1.00 92.88 108 GLY A C 1
ATOM 840 O O . GLY A 1 108 ? -10.191 -9.970 -17.213 1.00 92.88 108 GLY A O 1
ATOM 841 N N . GLY A 1 109 ? -9.827 -7.958 -18.131 1.00 94.81 109 GLY A N 1
ATOM 842 C CA . GLY A 1 109 ? -10.887 -7.252 -17.402 1.00 94.81 109 GLY A CA 1
ATOM 843 C C . GLY A 1 109 ? -10.470 -6.607 -16.078 1.00 94.81 109 GLY A C 1
ATOM 844 O O . GLY A 1 109 ? -11.253 -5.846 -15.507 1.00 94.81 109 GLY A O 1
ATOM 845 N N . CYS A 1 110 ? -9.247 -6.839 -15.593 1.00 96.75 110 CYS A N 1
ATOM 846 C CA . CYS A 1 110 ? -8.701 -6.073 -14.473 1.00 96.75 110 CYS A CA 1
ATOM 847 C C . CYS A 1 110 ? -8.577 -4.580 -14.811 1.00 96.75 110 CYS A C 1
ATOM 849 O O . CYS A 1 110 ? -8.049 -4.198 -15.857 1.00 96.75 110 CYS A O 1
ATOM 851 N N . LYS A 1 111 ? -8.961 -3.717 -13.869 1.00 97.44 111 LYS A N 1
ATOM 852 C CA . LYS A 1 111 ? -8.690 -2.276 -13.931 1.00 97.44 111 LYS A CA 1
ATOM 853 C C . LYS A 1 111 ? -7.280 -1.955 -13.434 1.00 97.44 111 LYS A C 1
ATOM 855 O O . LYS A 1 111 ? -6.713 -2.671 -12.604 1.00 97.44 111 LYS A O 1
ATOM 860 N N . LYS A 1 112 ? -6.731 -0.824 -13.878 1.00 97.38 112 LYS A N 1
ATOM 861 C CA . LYS A 1 112 ? -5.431 -0.312 -13.416 1.00 97.38 112 LYS A CA 1
ATOM 862 C C . LYS A 1 112 ? -5.386 -0.187 -11.895 1.00 97.38 112 LYS A C 1
ATOM 864 O O . LYS A 1 112 ? -6.241 0.444 -11.281 1.00 97.38 112 LYS A O 1
ATOM 869 N N . GLY A 1 113 ? -4.383 -0.805 -11.277 1.00 97.25 113 GLY A N 1
ATOM 870 C CA . GLY A 1 113 ? -4.210 -0.811 -9.826 1.00 97.25 113 GLY A CA 1
ATOM 871 C C . GLY A 1 113 ? -5.272 -1.572 -9.021 1.00 97.25 113 GLY A C 1
ATOM 872 O O . GLY A 1 113 ? -5.264 -1.436 -7.796 1.00 97.25 113 GLY A O 1
ATOM 873 N N . GLN A 1 114 ? -6.169 -2.336 -9.655 1.00 98.12 114 GLN A N 1
ATOM 874 C CA . GLN A 1 114 ? -7.196 -3.122 -8.964 1.00 98.12 114 GLN A CA 1
ATOM 875 C C . GLN A 1 114 ? -6.567 -4.250 -8.140 1.00 98.12 114 GLN A C 1
ATOM 877 O O . GLN A 1 114 ? -5.631 -4.910 -8.597 1.00 98.12 114 GLN A O 1
ATOM 882 N N . LEU A 1 115 ? -7.080 -4.473 -6.927 1.00 98.38 115 LEU A N 1
ATOM 883 C CA . LEU A 1 115 ? -6.667 -5.593 -6.085 1.00 98.38 115 LEU A CA 1
ATOM 884 C C . LEU A 1 115 ? -7.048 -6.917 -6.764 1.00 98.38 115 LEU A C 1
ATOM 886 O O . LEU A 1 115 ? -8.190 -7.088 -7.193 1.00 98.38 115 LEU A O 1
ATOM 890 N N . THR A 1 116 ? -6.106 -7.852 -6.869 1.00 98.31 116 THR A N 1
ATOM 891 C CA . THR A 1 116 ? -6.387 -9.171 -7.450 1.00 98.31 116 THR A CA 1
ATOM 892 C C . THR A 1 116 ? -7.005 -10.101 -6.410 1.00 98.31 116 THR A C 1
ATOM 894 O O . THR A 1 116 ? -6.910 -9.861 -5.209 1.00 98.31 116 THR A O 1
ATOM 897 N N . SER A 1 117 ? -7.611 -11.195 -6.858 1.00 97.88 117 SER A N 1
ATOM 898 C CA . SER A 1 117 ? -8.090 -12.298 -6.016 1.00 97.88 117 SER A CA 1
ATOM 899 C C . SER A 1 117 ? -6.983 -12.854 -5.111 1.00 97.88 117 SER A C 1
ATOM 901 O O . SER A 1 117 ? -7.218 -13.118 -3.936 1.00 97.88 117 SER A O 1
ATOM 903 N N . VAL A 1 118 ? -5.742 -12.935 -5.603 1.00 97.75 118 VAL A N 1
ATOM 904 C CA . VAL A 1 118 ? -4.583 -13.304 -4.773 1.00 97.75 118 VAL A CA 1
ATOM 905 C C . VAL A 1 118 ? -4.338 -12.260 -3.680 1.00 97.75 118 VAL A C 1
ATOM 907 O O . VAL A 1 118 ? -4.136 -12.619 -2.524 1.00 97.75 118 VAL A O 1
ATOM 910 N N . GLY A 1 119 ? -4.404 -10.967 -4.012 1.00 98.44 119 GLY A N 1
ATOM 911 C CA . GLY A 1 119 ? -4.295 -9.887 -3.027 1.00 98.44 119 GLY A CA 1
ATOM 912 C C . GLY A 1 119 ? -5.425 -9.879 -1.996 1.00 98.44 119 GLY A C 1
ATOM 913 O O . GLY A 1 119 ? -5.187 -9.593 -0.824 1.00 98.44 119 GLY A O 1
ATOM 914 N N . GLN A 1 12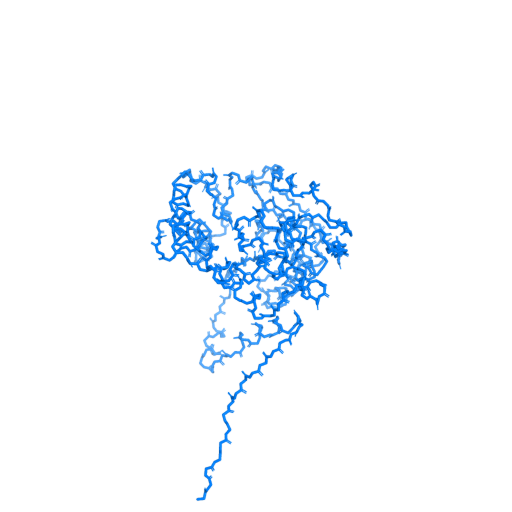0 ? -6.638 -10.240 -2.413 1.00 98.62 120 GLN A N 1
ATOM 915 C CA . GLN A 1 120 ? -7.789 -10.440 -1.533 1.00 98.62 120 GLN A CA 1
ATOM 916 C C . GLN A 1 120 ? -7.537 -11.584 -0.537 1.00 98.62 120 GLN A C 1
ATOM 918 O O . GLN A 1 120 ? -7.755 -11.399 0.658 1.00 98.62 120 GLN A O 1
ATOM 923 N N . LEU A 1 121 ? -7.020 -12.731 -0.991 1.00 98.50 121 LEU A N 1
ATOM 924 C CA . LEU A 1 121 ? -6.688 -13.857 -0.108 1.00 98.50 121 LEU A CA 1
ATOM 925 C C . LEU A 1 121 ? -5.540 -13.533 0.854 1.00 98.50 121 LEU A C 1
ATOM 927 O O . LEU A 1 121 ? -5.610 -13.913 2.017 1.00 98.50 121 LEU A O 1
ATOM 931 N N . GLN A 1 122 ? -4.522 -12.788 0.412 1.00 98.56 122 GLN A N 1
ATOM 932 C CA . GLN A 1 122 ? -3.459 -12.299 1.302 1.00 98.56 122 GLN A CA 1
ATOM 933 C C . GLN A 1 122 ? -4.028 -11.459 2.452 1.00 98.56 122 GLN A C 1
ATOM 935 O O . GLN A 1 122 ? -3.601 -11.593 3.597 1.00 98.56 122 GLN A O 1
ATOM 940 N N . ALA A 1 123 ? -4.997 -10.593 2.146 1.00 98.75 123 ALA A N 1
ATOM 941 C CA . ALA A 1 123 ? -5.664 -9.774 3.146 1.00 98.75 123 ALA A CA 1
ATOM 942 C C . ALA A 1 123 ? -6.509 -10.617 4.113 1.00 98.75 123 ALA A C 1
ATOM 944 O O . ALA A 1 123 ? -6.425 -10.410 5.321 1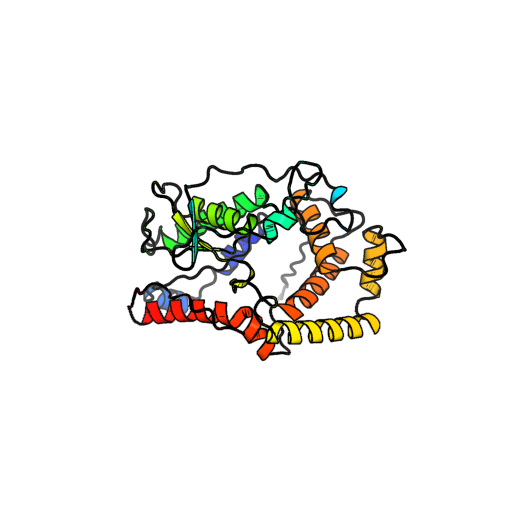.00 98.75 123 ALA A O 1
ATOM 945 N N . LEU A 1 124 ? -7.268 -11.588 3.591 1.00 98.69 124 LEU A N 1
ATOM 946 C CA . LEU A 1 124 ? -8.060 -12.521 4.396 1.00 98.69 124 LEU A CA 1
ATOM 947 C C . LEU A 1 124 ? -7.177 -13.308 5.374 1.00 98.69 124 LEU A C 1
ATOM 949 O O . LEU A 1 124 ? -7.421 -13.285 6.574 1.00 98.69 124 LEU A O 1
ATOM 953 N N . GLN A 1 125 ? -6.084 -13.892 4.875 1.00 98.62 125 GLN A N 1
ATOM 954 C CA . GLN A 1 125 ? -5.119 -14.650 5.677 1.00 98.62 125 GLN A CA 1
ATOM 955 C C . GLN A 1 125 ? -4.456 -13.800 6.766 1.00 98.62 125 GLN A C 1
ATOM 957 O O . GLN A 1 125 ? -4.203 -14.285 7.868 1.00 98.62 125 GLN A O 1
ATOM 962 N N . LEU A 1 126 ? -4.170 -12.525 6.480 1.00 98.62 126 LEU A N 1
ATOM 963 C CA . LEU A 1 126 ? -3.689 -11.599 7.503 1.00 98.62 126 LEU A CA 1
ATOM 964 C C . LEU A 1 126 ? -4.757 -11.369 8.583 1.00 98.62 126 LEU A C 1
ATOM 966 O O . LEU A 1 126 ? -4.419 -11.334 9.763 1.00 98.62 126 LEU A O 1
ATOM 970 N N . GLY A 1 127 ? -6.028 -11.244 8.198 1.00 98.50 127 GLY A N 1
ATOM 971 C CA . GLY A 1 127 ? -7.161 -11.177 9.123 1.00 98.50 127 GLY A CA 1
ATOM 972 C C . GLY A 1 127 ? -7.261 -12.403 10.028 1.00 98.50 127 GLY A C 1
ATOM 973 O O . GLY A 1 127 ? -7.305 -12.251 11.248 1.00 98.50 127 GLY A O 1
ATOM 974 N N . ASP A 1 128 ? -7.206 -13.601 9.445 1.00 98.31 128 ASP A N 1
ATOM 975 C CA . ASP A 1 128 ? -7.236 -14.873 10.180 1.00 98.31 128 ASP A CA 1
ATOM 976 C C . ASP A 1 128 ? -6.079 -14.958 11.182 1.00 98.31 128 ASP A C 1
ATOM 978 O O . ASP A 1 128 ? -6.253 -15.342 12.340 1.00 98.31 128 ASP A O 1
ATOM 982 N N . TRP A 1 129 ? -4.883 -14.536 10.762 1.00 98.06 129 TRP A N 1
ATOM 983 C CA . TRP A 1 129 ? -3.718 -14.496 11.637 1.00 98.06 129 TRP A CA 1
ATOM 984 C C . TRP A 1 129 ? -3.885 -13.505 12.797 1.00 98.06 129 TRP A C 1
ATOM 986 O O . TRP A 1 129 ? -3.515 -13.813 13.932 1.00 98.06 129 TRP A O 1
ATOM 996 N N . LEU A 1 130 ? -4.455 -12.322 12.541 1.00 98.06 130 LEU A N 1
ATOM 997 C CA . LEU A 1 130 ? -4.761 -11.344 13.587 1.00 98.06 130 LEU A CA 1
ATOM 998 C C . LEU A 1 130 ? -5.817 -11.881 14.559 1.00 98.06 130 LEU A C 1
ATOM 1000 O O . LEU A 1 130 ? -5.678 -11.670 15.764 1.00 98.06 130 LEU A O 1
ATOM 1004 N N . ARG A 1 131 ? -6.831 -12.602 14.062 1.00 97.50 131 ARG A N 1
ATOM 1005 C CA . ARG A 1 131 ? -7.831 -13.278 14.897 1.00 97.50 131 ARG A CA 1
ATOM 1006 C C . ARG A 1 131 ? -7.161 -14.286 15.814 1.00 97.50 131 ARG A C 1
ATOM 1008 O O . ARG A 1 131 ? -7.303 -14.184 17.027 1.00 97.50 131 ARG A O 1
ATOM 1015 N N . GLU A 1 132 ? -6.363 -15.188 15.258 1.00 97.19 132 GLU A N 1
ATOM 1016 C CA . GLU A 1 132 ? -5.672 -16.199 16.056 1.00 97.19 132 GLU A CA 1
ATOM 1017 C C . GLU A 1 132 ? -4.732 -15.570 17.090 1.00 97.19 132 GLU A C 1
ATOM 1019 O O . GLU A 1 132 ? -4.608 -16.040 18.219 1.00 97.19 132 GLU A O 1
ATOM 1024 N N . ARG A 1 133 ? -4.080 -14.458 16.742 1.00 95.56 133 ARG A N 1
ATOM 1025 C CA . ARG A 1 133 ? -3.147 -13.807 17.655 1.00 95.56 133 ARG A CA 1
ATOM 1026 C C . ARG A 1 133 ? -3.823 -13.012 18.767 1.00 95.56 133 ARG A C 1
ATOM 1028 O O . ARG A 1 133 ? -3.273 -12.977 19.864 1.00 95.56 133 ARG A O 1
ATOM 1035 N N . TYR A 1 134 ? -4.932 -12.335 18.480 1.00 95.81 134 TYR A N 1
ATOM 1036 C CA . TYR A 1 134 ? -5.500 -11.323 19.374 1.00 95.81 134 TYR A CA 1
ATOM 1037 C C . TYR A 1 134 ? -6.888 -11.664 19.908 1.00 95.81 134 TYR A C 1
ATOM 1039 O O . TYR A 1 134 ? -7.273 -11.127 20.936 1.00 95.81 134 TYR A O 1
ATOM 1047 N N . VAL A 1 135 ? -7.643 -12.545 19.259 1.00 94.81 135 VAL A N 1
ATOM 1048 C CA . VAL A 1 135 ? -8.918 -13.042 19.792 1.00 94.81 135 VAL A CA 1
ATOM 1049 C C . VAL A 1 135 ? -8.675 -14.280 20.648 1.00 94.81 135 VAL A C 1
ATOM 1051 O O . VAL A 1 135 ? -9.150 -14.340 21.779 1.00 94.81 135 VAL A O 1
ATOM 1054 N N . SER A 1 136 ? -7.877 -15.240 20.166 1.00 89.50 136 SER A N 1
ATOM 1055 C CA . SER A 1 136 ? -7.633 -16.501 20.889 1.00 89.50 136 SER A CA 1
ATOM 1056 C C . SER A 1 136 ? -6.898 -16.302 22.224 1.00 89.50 136 SER A C 1
ATOM 1058 O O . SER A 1 136 ? -7.035 -17.124 23.127 1.00 89.50 136 SER A O 1
ATOM 1060 N N . ASN A 1 137 ? -6.154 -15.200 22.389 1.00 85.69 137 ASN A N 1
ATOM 1061 C CA . ASN A 1 137 ? -5.509 -14.829 23.655 1.00 85.69 137 ASN A CA 1
ATOM 1062 C C . ASN A 1 137 ? -6.357 -13.894 24.545 1.00 85.69 137 ASN A C 1
ATOM 1064 O O . ASN A 1 137 ? -5.881 -13.473 25.597 1.00 85.69 137 ASN A O 1
ATOM 1068 N N . GLY A 1 138 ? -7.581 -13.555 24.126 1.00 90.00 138 GLY A N 1
ATOM 1069 C CA . GLY A 1 138 ? -8.523 -12.729 24.883 1.00 90.00 138 GLY A CA 1
ATOM 1070 C C . GLY A 1 138 ? -8.291 -11.215 24.834 1.00 90.00 138 GLY A C 1
ATOM 1071 O O . GLY A 1 138 ? -8.976 -10.497 25.558 1.00 90.00 138 GLY A O 1
ATOM 1072 N N . PHE A 1 139 ? -7.364 -10.702 24.013 1.00 93.06 139 PHE A N 1
ATOM 1073 C CA . PHE A 1 139 ? -7.142 -9.253 23.894 1.00 93.06 139 PHE A CA 1
ATOM 1074 C C . PHE A 1 139 ? -8.293 -8.538 23.162 1.00 93.06 139 PHE A C 1
ATOM 1076 O O . PHE A 1 139 ? -8.758 -7.484 23.593 1.00 93.06 139 PHE A O 1
ATOM 1083 N N . LEU A 1 140 ? -8.765 -9.118 22.059 1.00 95.56 140 LEU A N 1
ATOM 1084 C CA . LEU A 1 140 ? -9.946 -8.696 21.314 1.00 95.56 140 LEU A CA 1
ATOM 1085 C C . LEU A 1 140 ? -11.140 -9.598 21.663 1.00 95.56 140 LEU A C 1
ATOM 1087 O O . LEU A 1 140 ? -10.960 -10.800 21.877 1.00 95.56 140 LEU A O 1
ATOM 1091 N N . PRO A 1 141 ? -12.370 -9.054 21.687 1.00 94.19 141 PRO A N 1
ATOM 1092 C CA . PRO A 1 141 ? -13.564 -9.865 21.886 1.00 94.19 141 PRO A CA 1
ATOM 1093 C C . PRO A 1 141 ? -13.752 -10.871 20.734 1.00 94.19 141 PRO A C 1
ATOM 1095 O O . PRO A 1 141 ? -13.349 -10.594 19.606 1.00 94.19 141 PRO A O 1
ATOM 1098 N N . PRO A 1 142 ? -14.395 -12.029 20.974 1.00 94.50 142 PRO A N 1
ATOM 1099 C CA . PRO A 1 142 ? -14.638 -13.028 19.928 1.00 94.50 142 PRO A CA 1
ATOM 1100 C C . PRO A 1 142 ? -15.577 -12.545 18.815 1.00 94.50 142 PRO A C 1
ATOM 1102 O O . PRO A 1 142 ? -15.393 -12.921 17.650 1.00 94.50 142 PRO A O 1
ATOM 1105 N N . SER A 1 143 ? -16.537 -11.690 19.175 1.00 94.94 143 SER A N 1
ATOM 1106 C CA . SER A 1 143 ? -17.485 -11.031 18.274 1.00 94.94 143 SER A CA 1
ATOM 1107 C C . SER A 1 143 ? -17.096 -9.570 18.060 1.00 94.94 143 SER A C 1
ATOM 1109 O O . SER A 1 143 ? -16.517 -8.939 18.949 1.00 94.94 143 SER A O 1
ATOM 1111 N N . TYR A 1 144 ? -17.442 -9.019 16.894 1.00 95.19 144 TYR A N 1
ATOM 1112 C CA . TYR A 1 144 ? -17.141 -7.627 16.567 1.00 95.19 144 TYR A CA 1
ATOM 1113 C C . TYR A 1 144 ? -17.732 -6.659 17.605 1.00 95.19 144 TYR A C 1
ATOM 1115 O O . TYR A 1 144 ? -18.902 -6.745 17.971 1.00 95.19 144 TYR A O 1
ATOM 1123 N N . ASN A 1 145 ? -16.910 -5.710 18.059 1.00 90.50 145 ASN A N 1
ATOM 1124 C CA . ASN A 1 145 ? -17.313 -4.613 18.931 1.00 90.50 145 ASN A CA 1
ATOM 1125 C C . ASN A 1 145 ? -16.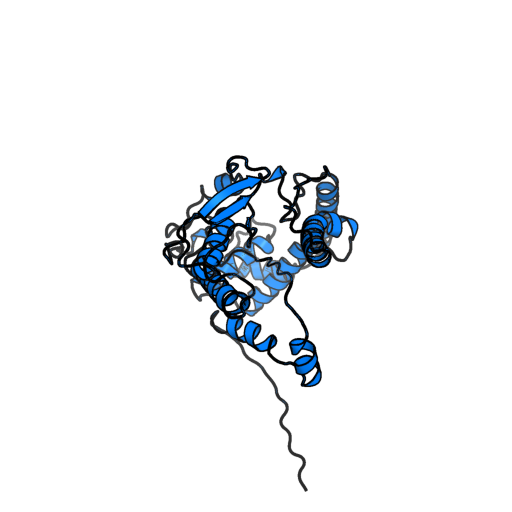710 -3.303 18.408 1.00 90.50 145 ASN A C 1
ATOM 1127 O O . ASN A 1 145 ? -15.489 -3.137 18.384 1.00 90.50 145 ASN A O 1
ATOM 1131 N N . ALA A 1 146 ? -17.566 -2.347 18.039 1.00 89.38 146 ALA A N 1
ATOM 1132 C CA . ALA A 1 146 ? -17.152 -1.058 17.482 1.00 89.38 146 ALA A CA 1
ATOM 1133 C C . ALA A 1 146 ? -16.308 -0.191 18.440 1.00 89.38 146 ALA A C 1
ATOM 1135 O O . ALA A 1 146 ? -15.622 0.724 17.990 1.00 89.38 146 ALA A O 1
ATOM 1136 N N . SER A 1 147 ? -16.337 -0.463 19.747 1.00 88.62 147 SER A N 1
ATOM 1137 C CA . SER A 1 147 ? -15.499 0.223 20.742 1.00 88.62 147 SER A CA 1
ATOM 1138 C C . SER A 1 147 ? -14.099 -0.387 20.876 1.00 88.62 147 SER A C 1
ATOM 1140 O O . SER A 1 147 ? -13.218 0.257 21.439 1.00 88.62 147 SER A O 1
ATOM 1142 N N . ALA A 1 148 ? -13.886 -1.611 20.379 1.00 89.25 148 ALA A N 1
ATOM 1143 C CA . ALA A 1 148 ? -12.612 -2.329 20.474 1.00 89.25 148 ALA A CA 1
ATOM 1144 C C . ALA A 1 148 ? -11.720 -2.157 19.232 1.00 89.25 148 ALA A C 1
ATOM 1146 O O . ALA A 1 148 ? -10.549 -2.532 19.263 1.00 89.25 148 ALA A O 1
ATOM 1147 N N . LEU A 1 149 ? -12.260 -1.613 18.135 1.00 92.88 149 LEU A N 1
ATOM 1148 C CA . LEU A 1 149 ? -11.570 -1.527 16.851 1.00 92.88 149 LEU A CA 1
ATOM 1149 C C . LEU A 1 149 ? -11.811 -0.174 16.168 1.00 92.88 149 LEU A C 1
ATOM 1151 O O . LEU A 1 149 ? -12.939 0.161 15.816 1.00 92.88 149 LEU A O 1
ATOM 1155 N N . GLU A 1 150 ? -10.730 0.563 15.914 1.00 94.12 150 GLU A N 1
ATOM 1156 C CA . GLU A 1 150 ? -10.717 1.742 15.040 1.00 94.12 150 GLU A CA 1
ATOM 1157 C C . GLU A 1 150 ? -10.047 1.357 13.716 1.00 94.12 150 GLU A C 1
ATOM 1159 O O . GLU A 1 150 ? -8.921 0.858 13.706 1.00 94.12 150 GLU A O 1
ATOM 1164 N N . VAL A 1 151 ? -10.740 1.570 12.593 1.00 97.00 151 VAL A N 1
ATOM 1165 C CA . VAL A 1 151 ? -10.243 1.201 11.262 1.00 97.00 151 VAL A CA 1
ATOM 1166 C C . VAL A 1 151 ? -10.154 2.436 10.386 1.00 97.00 151 VAL A C 1
ATOM 1168 O O . VAL A 1 151 ? -11.137 3.153 10.194 1.00 97.00 151 VAL A O 1
ATOM 1171 N N . ARG A 1 152 ? -8.980 2.648 9.793 1.00 96.69 152 ARG A N 1
ATOM 1172 C CA . ARG A 1 152 ? -8.730 3.737 8.854 1.00 96.69 152 ARG A CA 1
ATOM 1173 C C . ARG A 1 152 ? -8.030 3.219 7.605 1.00 96.69 152 ARG A C 1
ATOM 1175 O O . ARG A 1 152 ? -7.142 2.376 7.691 1.00 96.69 152 ARG A O 1
ATOM 1182 N N . SER A 1 153 ? -8.411 3.744 6.446 1.00 98.00 153 SER A N 1
ATOM 1183 C CA . SER A 1 153 ? -7.775 3.431 5.165 1.00 98.00 153 SER A CA 1
ATOM 1184 C C . SER A 1 153 ? -7.712 4.667 4.272 1.00 98.00 153 SER A C 1
ATOM 1186 O O . SER A 1 153 ? -8.521 5.588 4.402 1.00 98.00 153 SER A O 1
ATOM 1188 N N . THR A 1 154 ? -6.770 4.677 3.328 1.00 97.44 154 THR A N 1
ATOM 1189 C CA . THR A 1 154 ? -6.796 5.674 2.246 1.00 97.44 154 THR A CA 1
ATOM 1190 C C . THR A 1 154 ? -8.013 5.434 1.357 1.00 97.44 154 THR A C 1
ATOM 1192 O O . THR A 1 154 ? -8.432 4.286 1.176 1.00 97.44 154 THR A O 1
ATOM 1195 N N . ASN A 1 155 ? -8.577 6.500 0.781 1.00 97.19 155 ASN A N 1
ATOM 1196 C CA . ASN A 1 155 ? -9.765 6.402 -0.071 1.00 97.19 155 ASN A CA 1
ATOM 1197 C C . ASN A 1 155 ? -9.389 5.920 -1.477 1.00 97.19 155 ASN A C 1
ATOM 1199 O O . ASN A 1 155 ? -9.507 6.655 -2.455 1.00 97.19 155 ASN A O 1
ATOM 1203 N N . ILE A 1 156 ? -8.856 4.709 -1.582 1.00 97.31 156 ILE A N 1
ATOM 1204 C CA . ILE A 1 156 ? -8.453 4.069 -2.832 1.00 97.31 156 ILE A CA 1
ATOM 1205 C C . ILE A 1 156 ? -9.022 2.652 -2.808 1.00 97.31 156 ILE A C 1
ATOM 1207 O O . ILE A 1 156 ? -8.858 1.944 -1.815 1.00 97.31 156 ILE A O 1
ATOM 1211 N N . SER A 1 157 ? -9.673 2.211 -3.884 1.00 97.38 157 SER A N 1
ATOM 1212 C CA . SER A 1 157 ? -10.414 0.939 -3.884 1.00 97.38 157 SER A CA 1
ATOM 1213 C C . SER A 1 157 ? -9.558 -0.240 -3.406 1.00 97.38 157 SER A C 1
ATOM 1215 O O . SER A 1 157 ? -9.929 -0.913 -2.455 1.00 97.38 157 SER A O 1
ATOM 1217 N N . ARG A 1 158 ? -8.326 -0.402 -3.912 1.00 98.06 158 ARG A N 1
ATOM 1218 C CA . ARG A 1 158 ? -7.443 -1.511 -3.488 1.00 98.06 158 ARG A CA 1
ATOM 1219 C C . ARG A 1 158 ? -7.102 -1.534 -1.991 1.00 98.06 158 ARG A C 1
ATOM 1221 O O . ARG A 1 158 ? -6.854 -2.608 -1.447 1.00 98.06 158 ARG A O 1
ATOM 1228 N N . THR A 1 159 ? -7.018 -0.381 -1.321 1.00 98.56 159 THR A N 1
ATOM 1229 C CA . THR A 1 159 ? -6.723 -0.320 0.123 1.00 98.56 159 THR A CA 1
ATOM 1230 C C . THR A 1 159 ? -7.981 -0.556 0.947 1.00 98.56 159 THR A C 1
ATOM 1232 O O . THR A 1 159 ? -7.891 -1.146 2.021 1.00 98.56 159 THR A O 1
ATOM 1235 N N . LEU A 1 160 ? -9.146 -0.151 0.439 1.00 98.44 160 LEU A N 1
ATOM 1236 C CA . LEU A 1 160 ? -10.449 -0.451 1.033 1.00 98.44 160 LEU A CA 1
ATOM 1237 C C . LEU A 1 160 ? -10.801 -1.941 0.896 1.00 98.44 160 LEU A C 1
ATOM 1239 O O . LEU A 1 160 ? -11.215 -2.564 1.870 1.00 98.44 160 LEU A O 1
ATOM 1243 N N . ASP A 1 161 ? -10.530 -2.541 -0.261 1.00 98.44 161 ASP A N 1
ATOM 1244 C CA . ASP A 1 161 ? -10.718 -3.974 -0.504 1.00 98.44 161 ASP A CA 1
ATOM 1245 C C . ASP A 1 161 ? -9.758 -4.811 0.356 1.00 98.44 161 ASP A C 1
ATOM 1247 O O . ASP A 1 161 ? -10.146 -5.832 0.920 1.00 98.44 161 ASP A O 1
ATOM 1251 N N . THR A 1 162 ? -8.508 -4.352 0.521 1.00 98.81 162 THR A N 1
ATOM 1252 C CA . THR A 1 162 ? -7.546 -5.024 1.413 1.00 98.81 162 THR A CA 1
ATOM 1253 C C . THR A 1 162 ? -8.038 -4.979 2.856 1.00 98.81 162 THR A C 1
ATOM 1255 O O . THR A 1 162 ? -8.100 -6.019 3.502 1.00 98.81 162 THR A O 1
ATOM 1258 N N . VAL A 1 163 ? -8.398 -3.804 3.389 1.00 98.75 163 VAL A N 1
ATOM 1259 C CA . VAL A 1 163 ? -8.840 -3.740 4.790 1.00 98.75 163 VAL A CA 1
ATOM 1260 C C . VAL A 1 163 ? -10.142 -4.516 4.996 1.00 98.75 163 VAL A C 1
ATOM 1262 O O . VAL A 1 163 ? -10.282 -5.182 6.011 1.00 98.75 163 VAL A O 1
ATOM 1265 N N . THR A 1 164 ? -11.039 -4.544 4.007 1.00 98.69 164 THR A N 1
ATOM 1266 C CA . THR A 1 164 ? -12.246 -5.387 4.041 1.00 98.69 164 THR A CA 1
ATOM 1267 C C . THR A 1 164 ? -11.897 -6.875 4.150 1.00 98.69 164 THR A C 1
ATOM 1269 O O . THR A 1 164 ? -12.522 -7.587 4.934 1.00 98.69 164 THR A O 1
ATOM 1272 N N . GLY A 1 165 ? -10.859 -7.346 3.451 1.00 98.69 165 GLY A N 1
ATOM 1273 C CA . GLY A 1 165 ? -10.374 -8.726 3.584 1.00 98.69 165 GLY A CA 1
ATOM 1274 C C . GLY A 1 165 ? -9.798 -9.027 4.957 1.00 98.69 165 GLY A C 1
ATOM 1275 O O . GLY A 1 165 ? -10.165 -10.028 5.566 1.00 98.69 165 GLY A O 1
ATOM 1276 N N . VAL A 1 166 ? -8.980 -8.118 5.489 1.00 98.88 166 VAL A N 1
ATOM 1277 C CA . VAL A 1 166 ? -8.446 -8.239 6.854 1.00 98.88 166 VAL A CA 1
ATOM 1278 C C . VAL A 1 166 ? -9.578 -8.306 7.880 1.00 98.88 166 VAL A C 1
ATOM 1280 O O . VAL A 1 166 ? -9.550 -9.145 8.772 1.00 98.88 166 VAL A O 1
ATOM 1283 N N . LEU A 1 167 ? -10.601 -7.459 7.744 1.00 98.69 167 LEU A N 1
ATOM 1284 C CA . LEU A 1 167 ? -11.763 -7.459 8.633 1.00 98.69 167 LEU A CA 1
ATOM 1285 C C . LEU A 1 167 ? -12.609 -8.727 8.499 1.00 98.69 167 LEU A C 1
ATOM 1287 O O . LEU A 1 167 ? -13.106 -9.222 9.507 1.00 98.69 167 LEU A O 1
ATOM 1291 N N . THR A 1 168 ? -12.724 -9.265 7.283 1.00 98.62 168 THR A N 1
ATOM 1292 C CA . THR A 1 168 ? -13.428 -10.526 7.023 1.00 98.62 168 THR A CA 1
ATOM 1293 C C . THR A 1 168 ? -12.751 -11.695 7.740 1.00 98.62 168 THR A C 1
ATOM 1295 O O . THR A 1 168 ? -13.443 -12.492 8.357 1.00 98.62 168 THR A O 1
ATOM 1298 N N . GLY A 1 169 ? -11.416 -11.776 7.727 1.00 98.19 169 GLY A N 1
ATOM 1299 C CA . GLY A 1 169 ? -10.695 -12.821 8.471 1.00 98.19 169 GLY A CA 1
ATOM 1300 C C . GLY A 1 169 ? -10.679 -12.575 9.985 1.00 98.19 169 GLY A C 1
ATOM 1301 O O . GLY A 1 169 ? -10.742 -13.503 10.788 1.00 98.19 169 GLY A O 1
ATOM 1302 N N . LEU A 1 170 ? -10.650 -11.305 10.406 1.00 98.19 170 LEU A N 1
ATOM 1303 C CA . LEU A 1 170 ? -10.627 -10.949 11.826 1.00 98.19 170 LEU A CA 1
ATOM 1304 C C . LEU A 1 170 ? -11.965 -11.244 12.533 1.00 98.19 170 LEU A C 1
ATOM 1306 O O . LEU A 1 170 ? -11.974 -11.763 13.653 1.00 98.19 170 LEU A O 1
ATOM 1310 N N . TYR A 1 171 ? -13.087 -10.925 11.881 1.00 98.06 171 TYR A N 1
ATOM 1311 C CA . TYR A 1 171 ? -14.447 -11.082 12.405 1.00 98.06 171 TYR A CA 1
ATOM 1312 C C . TYR A 1 171 ? -15.396 -11.665 11.343 1.00 98.06 171 TYR A C 1
ATOM 1314 O O . TYR A 1 171 ? -16.288 -10.954 10.879 1.00 98.06 171 TYR A O 1
ATOM 1322 N N . PRO A 1 172 ? -15.247 -12.947 10.966 1.00 97.19 172 PRO A N 1
ATOM 1323 C CA . PRO A 1 172 ? -16.034 -13.556 9.886 1.00 97.19 172 PRO A CA 1
ATOM 1324 C C . PRO A 1 172 ? -17.546 -13.562 10.156 1.00 97.19 172 PRO A C 1
ATOM 1326 O O . PRO A 1 172 ? -18.336 -13.476 9.219 1.00 97.19 172 PRO A O 1
ATOM 1329 N N . ASP A 1 173 ? -17.941 -13.591 11.431 1.00 95.81 173 ASP A N 1
ATOM 1330 C CA . ASP A 1 173 ? -19.337 -13.657 11.878 1.00 95.81 173 ASP A CA 1
ATOM 1331 C C . ASP A 1 173 ? -19.920 -12.277 12.248 1.00 95.81 173 ASP A C 1
ATOM 1333 O O . ASP A 1 173 ? -20.874 -12.180 13.019 1.00 95.81 173 ASP A O 1
ATOM 1337 N N . ALA A 1 174 ? -19.326 -11.177 11.770 1.00 96.06 174 ALA A N 1
ATOM 1338 C CA . ALA A 1 174 ? -19.833 -9.835 12.054 1.00 96.06 174 ALA A CA 1
ATOM 1339 C C . ALA A 1 174 ? -21.217 -9.606 11.413 1.00 96.06 174 ALA A C 1
ATOM 1341 O O . ALA A 1 174 ? -21.344 -9.501 10.191 1.00 96.06 174 ALA A O 1
ATOM 1342 N N . GLU A 1 175 ? -22.255 -9.490 12.247 1.00 91.81 175 GLU A N 1
ATOM 1343 C CA . GLU A 1 175 ? -23.623 -9.177 11.805 1.00 91.81 175 GLU A CA 1
ATOM 1344 C C . GLU A 1 175 ? -23.786 -7.691 11.444 1.00 91.81 175 GLU A C 1
ATOM 1346 O O . GLU A 1 175 ? -24.394 -7.347 10.419 1.00 91.81 175 GLU A O 1
ATOM 1351 N N . ASP A 1 176 ? -23.196 -6.822 12.271 1.00 93.69 176 ASP A N 1
ATOM 1352 C CA . ASP A 1 176 ? -23.189 -5.373 12.092 1.00 93.69 176 ASP A CA 1
ATOM 1353 C C . ASP A 1 176 ? -22.086 -4.921 11.122 1.00 93.69 176 ASP A C 1
ATOM 1355 O O . ASP A 1 176 ? -20.975 -5.463 11.142 1.00 93.69 176 ASP A O 1
ATOM 1359 N N . PRO A 1 177 ? -22.332 -3.880 10.301 1.00 96.50 177 PRO A N 1
ATOM 1360 C CA . PRO A 1 177 ? -21.304 -3.325 9.434 1.00 96.50 177 PRO A CA 1
ATOM 1361 C C . PRO A 1 177 ? -20.100 -2.789 10.215 1.00 96.50 177 PRO A C 1
ATOM 1363 O O . PRO A 1 177 ? -20.238 -1.933 11.092 1.00 96.50 177 PRO A O 1
ATOM 1366 N N . ILE A 1 178 ? -18.898 -3.216 9.826 1.00 97.75 178 ILE A N 1
ATOM 1367 C CA . ILE A 1 178 ? -17.659 -2.701 10.410 1.00 97.75 178 ILE A CA 1
ATOM 1368 C C . ILE A 1 178 ? -17.330 -1.340 9.789 1.00 97.75 178 ILE A C 1
ATOM 1370 O O . ILE A 1 178 ? -17.232 -1.194 8.566 1.00 97.75 178 ILE A O 1
ATOM 1374 N N . MET A 1 179 ? -17.156 -0.331 10.642 1.00 96.88 179 MET A N 1
ATOM 1375 C CA . MET A 1 179 ? -16.880 1.043 10.217 1.00 96.88 179 MET A CA 1
ATOM 1376 C C . MET A 1 179 ? -15.430 1.221 9.752 1.00 96.88 179 MET A C 1
ATOM 1378 O O . MET A 1 179 ? -14.503 0.884 10.484 1.00 96.88 179 MET A O 1
ATOM 1382 N N . ILE A 1 180 ? -15.239 1.824 8.575 1.00 97.88 180 ILE A N 1
ATOM 1383 C CA . ILE A 1 180 ? -13.936 2.220 8.023 1.00 97.88 180 ILE A CA 1
ATOM 1384 C C . ILE A 1 180 ? -13.935 3.732 7.789 1.00 97.88 180 ILE A C 1
ATOM 1386 O O . ILE A 1 180 ? -14.767 4.258 7.047 1.00 97.88 180 ILE A O 1
ATOM 1390 N N . GLU A 1 181 ? -12.976 4.438 8.382 1.00 97.19 181 GLU A N 1
ATOM 1391 C CA . GLU A 1 181 ? -12.778 5.867 8.141 1.00 97.19 181 GLU A CA 1
ATOM 1392 C C . GLU A 1 181 ? -11.801 6.125 6.994 1.00 97.19 181 GLU A C 1
ATOM 1394 O O . GLU A 1 181 ? -10.778 5.451 6.836 1.00 97.19 181 GLU A O 1
ATOM 1399 N N . THR A 1 182 ? -12.099 7.151 6.204 1.00 97.12 182 THR A N 1
ATOM 1400 C CA . THR A 1 182 ? -11.238 7.621 5.124 1.00 97.12 182 THR A CA 1
ATOM 1401 C C . THR A 1 182 ? -11.316 9.139 4.956 1.00 97.12 182 THR A C 1
ATOM 1403 O O . THR A 1 182 ? -12.107 9.810 5.617 1.00 97.12 182 THR A O 1
ATOM 1406 N N . CYS A 1 183 ? -10.488 9.721 4.092 1.00 94.56 183 CYS A N 1
ATOM 1407 C CA . CYS A 1 183 ? -10.563 11.143 3.768 1.00 94.56 183 CYS A CA 1
ATOM 1408 C C . CYS A 1 183 ? -10.292 11.429 2.291 1.00 94.56 183 CYS A C 1
ATOM 1410 O O . CYS A 1 183 ? -9.889 10.562 1.517 1.00 94.56 183 CYS A O 1
ATOM 1412 N N . ASP A 1 184 ? -10.573 12.671 1.900 1.00 92.25 184 ASP A N 1
ATOM 1413 C CA . ASP A 1 184 ? -10.219 13.202 0.588 1.00 92.25 184 ASP A CA 1
ATOM 1414 C C . ASP A 1 184 ? -8.694 13.228 0.394 1.00 92.25 184 ASP A C 1
ATOM 1416 O O . ASP A 1 184 ? -7.936 13.406 1.351 1.00 92.25 184 ASP A O 1
ATOM 1420 N N . ASP A 1 185 ? -8.242 13.112 -0.856 1.00 88.62 185 ASP A N 1
ATOM 1421 C CA . ASP A 1 185 ? -6.819 13.024 -1.181 1.00 88.62 185 ASP A CA 1
ATOM 1422 C C . ASP A 1 185 ? -6.022 14.274 -0.780 1.00 88.62 185 ASP A C 1
ATOM 1424 O O . ASP A 1 185 ? -4.823 14.164 -0.529 1.00 88.62 185 ASP A O 1
ATOM 1428 N N . ARG A 1 186 ? -6.663 15.444 -0.647 1.00 87.88 186 ARG A N 1
ATOM 1429 C CA . ARG A 1 186 ? -6.045 16.683 -0.142 1.00 87.88 186 ARG A CA 1
ATOM 1430 C C . ARG A 1 186 ? -5.942 16.713 1.377 1.00 87.88 186 ARG A C 1
ATOM 1432 O O . ARG A 1 186 ? -5.174 17.495 1.919 1.00 87.88 186 ARG A O 1
ATOM 1439 N N . ARG A 1 187 ? -6.713 15.884 2.077 1.00 90.56 187 ARG A N 1
ATOM 1440 C CA . ARG A 1 187 ? -6.714 15.758 3.541 1.00 90.56 187 ARG A CA 1
ATOM 1441 C C . ARG A 1 187 ? -5.984 14.504 4.018 1.00 90.56 187 ARG A C 1
ATOM 1443 O O . ARG A 1 187 ? -6.014 14.231 5.208 1.00 90.56 187 ARG A O 1
ATOM 1450 N N . GLU A 1 188 ? -5.364 13.737 3.129 1.00 93.00 188 GLU A N 1
ATOM 1451 C CA . GLU A 1 188 ? -4.736 12.458 3.463 1.00 93.00 188 GLU A CA 1
ATOM 1452 C C . GLU A 1 188 ? -3.297 12.621 3.974 1.00 93.00 188 GLU A C 1
ATOM 1454 O O . GLU A 1 188 ? -2.536 13.442 3.461 1.00 93.00 188 GLU A O 1
ATOM 1459 N N . TRP A 1 189 ? -2.924 11.825 4.976 1.00 93.00 189 TRP A N 1
ATOM 1460 C CA . TRP A 1 189 ? -1.593 11.784 5.590 1.00 93.00 189 TRP A CA 1
ATOM 1461 C C . TRP A 1 189 ? -1.026 10.366 5.756 1.00 93.00 189 TRP A C 1
ATOM 1463 O O . TRP A 1 189 ? 0.087 10.221 6.244 1.00 93.00 189 TRP A O 1
ATOM 1473 N N . LEU A 1 190 ? -1.739 9.316 5.326 1.00 93.88 190 LEU A N 1
ATOM 1474 C CA . LEU A 1 190 ? -1.226 7.935 5.267 1.00 93.88 190 LEU A CA 1
ATOM 1475 C C . LEU A 1 190 ? -0.189 7.717 4.152 1.00 93.88 190 LEU A C 1
ATOM 1477 O O . LEU A 1 190 ? 0.366 6.629 4.020 1.00 93.88 190 LEU A O 1
ATOM 1481 N N . TYR A 1 191 ? 0.079 8.743 3.348 1.00 91.75 191 TYR A N 1
ATOM 1482 C CA . TYR A 1 191 ? 1.203 8.810 2.425 1.00 91.75 191 TYR A CA 1
ATOM 1483 C C . TYR A 1 191 ? 1.766 10.239 2.388 1.00 91.75 191 TYR A C 1
ATOM 1485 O O . TYR A 1 191 ? 1.038 11.184 2.705 1.00 91.75 191 TYR A O 1
ATOM 1493 N N . PRO A 1 192 ? 3.024 10.427 1.942 1.00 92.25 192 PRO A N 1
ATOM 1494 C CA . PRO A 1 192 ? 3.634 11.749 1.800 1.00 92.25 192 PRO A CA 1
ATOM 1495 C C . PRO A 1 192 ? 2.851 12.660 0.846 1.00 92.25 192 PRO A C 1
ATOM 1497 O O . PRO A 1 192 ? 2.956 12.569 -0.384 1.00 92.25 192 PRO A O 1
ATOM 1500 N N . ASN A 1 193 ? 2.037 13.550 1.410 1.00 91.31 193 ASN A N 1
ATOM 1501 C CA . ASN A 1 193 ? 1.075 14.336 0.649 1.00 91.31 193 ASN A CA 1
ATOM 1502 C C . ASN A 1 193 ? 1.607 15.727 0.289 1.00 91.31 193 ASN A C 1
ATOM 1504 O O . ASN A 1 193 ? 1.262 16.748 0.888 1.00 91.31 193 ASN A O 1
ATOM 1508 N N . HIS A 1 194 ? 2.428 15.770 -0.756 1.00 90.25 194 HIS A N 1
ATOM 1509 C CA . HIS A 1 194 ? 2.967 17.016 -1.301 1.00 90.25 194 HIS A CA 1
ATOM 1510 C C . HIS A 1 194 ? 1.915 17.912 -1.978 1.00 90.25 194 HIS A C 1
ATOM 1512 O O . HIS A 1 194 ? 2.215 19.057 -2.291 1.00 90.25 194 HIS A O 1
ATOM 1518 N N . ARG A 1 195 ? 0.688 17.427 -2.219 1.00 87.12 195 ARG A N 1
ATOM 1519 C CA . ARG A 1 195 ? -0.394 18.259 -2.777 1.00 87.12 195 ARG A CA 1
ATOM 1520 C C . ARG A 1 195 ? -0.991 19.188 -1.729 1.00 87.12 195 ARG A C 1
ATOM 1522 O O . ARG A 1 195 ? -1.435 20.278 -2.072 1.00 87.12 195 ARG A O 1
ATOM 1529 N N . ASN A 1 196 ? -1.010 18.739 -0.476 1.00 85.38 196 ASN A N 1
ATOM 1530 C CA . ASN A 1 196 ? -1.525 19.517 0.641 1.00 85.38 196 ASN A CA 1
ATOM 1531 C C . ASN A 1 196 ? -0.431 20.343 1.321 1.00 85.38 196 ASN A C 1
ATOM 1533 O O . ASN A 1 196 ? -0.699 21.481 1.672 1.00 85.38 196 ASN A O 1
ATOM 1537 N N . CYS A 1 197 ? 0.790 19.808 1.467 1.00 91.62 197 CYS A N 1
ATOM 1538 C CA . CYS A 1 197 ? 1.882 20.540 2.110 1.00 91.62 197 CYS A CA 1
ATOM 1539 C C . CYS A 1 197 ? 2.792 21.250 1.094 1.00 91.62 197 CYS A C 1
ATOM 1541 O O . CYS A 1 197 ? 3.559 20.608 0.364 1.00 91.62 197 CYS A O 1
ATOM 1543 N N . LYS A 1 198 ? 2.777 22.590 1.100 1.00 95.00 198 LYS A N 1
ATOM 1544 C CA . LYS A 1 198 ? 3.587 23.414 0.181 1.00 95.00 198 LYS A CA 1
ATOM 1545 C C . LYS A 1 198 ? 5.079 23.205 0.402 1.00 95.00 198 LYS A C 1
ATOM 1547 O O . LYS A 1 198 ? 5.832 23.086 -0.568 1.00 95.00 198 LYS A O 1
ATOM 1552 N N . ARG A 1 199 ? 5.510 23.132 1.665 1.00 95.88 199 ARG A N 1
ATOM 1553 C CA . ARG A 1 199 ? 6.923 22.918 2.004 1.00 95.88 199 ARG A CA 1
ATOM 1554 C C . ARG A 1 199 ? 7.412 21.554 1.521 1.00 95.88 199 ARG A C 1
ATOM 1556 O O . ARG A 1 199 ? 8.455 21.477 0.877 1.00 95.88 199 ARG A O 1
ATOM 1563 N N . LEU A 1 200 ? 6.622 20.499 1.725 1.00 95.44 200 LEU A N 1
ATOM 1564 C CA . LEU A 1 200 ? 6.939 19.164 1.216 1.00 95.44 200 LEU A CA 1
ATOM 1565 C C . LEU A 1 200 ? 7.030 19.151 -0.316 1.00 95.44 200 LEU A C 1
ATOM 1567 O O . LEU A 1 200 ? 7.947 18.547 -0.867 1.00 95.44 200 LEU A O 1
ATOM 1571 N N . SER A 1 201 ? 6.134 19.861 -1.011 1.00 95.94 201 SER A N 1
ATOM 1572 C CA . SER A 1 201 ? 6.205 20.009 -2.471 1.00 95.94 201 SER A CA 1
ATOM 1573 C C . SER A 1 201 ? 7.518 20.637 -2.939 1.00 95.94 201 SER A C 1
ATOM 1575 O O . SER A 1 201 ? 8.102 20.167 -3.916 1.00 95.94 201 SER A O 1
ATOM 1577 N N . GLN A 1 202 ? 7.998 21.678 -2.251 1.00 96.94 202 GLN A N 1
ATOM 1578 C CA . GLN A 1 202 ? 9.277 22.323 -2.565 1.00 96.94 202 GLN A CA 1
ATOM 1579 C C . GLN A 1 202 ? 10.456 21.370 -2.343 1.00 96.94 202 GLN A C 1
ATOM 1581 O O . GLN A 1 202 ? 11.289 21.217 -3.235 1.00 96.94 202 GLN A O 1
ATOM 1586 N N . LEU A 1 203 ? 10.493 20.683 -1.198 1.00 96.75 203 LEU A N 1
ATOM 1587 C CA . LEU A 1 203 ? 11.549 19.721 -0.869 1.00 96.75 203 LEU A CA 1
ATOM 1588 C C . LEU A 1 203 ? 11.578 18.552 -1.865 1.00 96.75 203 LEU A C 1
ATOM 1590 O O . LEU A 1 203 ? 12.634 18.194 -2.382 1.00 96.75 203 LEU A O 1
ATOM 1594 N N . MET A 1 204 ? 10.412 18.007 -2.225 1.00 95.62 204 MET A N 1
ATOM 1595 C CA . MET A 1 204 ? 10.304 16.968 -3.254 1.00 95.62 204 MET A CA 1
ATOM 1596 C C . MET A 1 204 ? 10.719 17.464 -4.643 1.00 95.62 204 MET A C 1
ATOM 1598 O O . MET A 1 204 ? 11.267 16.691 -5.426 1.00 95.62 204 MET A O 1
ATOM 1602 N N . ALA A 1 205 ? 10.460 18.730 -4.982 1.00 96.25 205 ALA A N 1
ATOM 1603 C CA . ALA A 1 205 ? 10.910 19.304 -6.247 1.00 96.25 205 ALA A CA 1
ATOM 1604 C C . ALA A 1 205 ? 12.438 19.436 -6.296 1.00 96.25 205 ALA A C 1
ATOM 1606 O O . ALA A 1 205 ? 13.042 19.033 -7.286 1.00 96.25 205 ALA A O 1
ATOM 1607 N N . GLN A 1 206 ? 13.063 19.906 -5.215 1.00 95.88 206 GLN A N 1
ATOM 1608 C CA . GLN A 1 206 ? 14.523 19.964 -5.090 1.00 95.88 206 GLN A CA 1
ATOM 1609 C C . GLN A 1 206 ? 15.142 18.568 -5.194 1.00 95.88 206 GLN A C 1
ATOM 1611 O O . GLN A 1 206 ? 16.057 18.351 -5.982 1.00 95.88 206 GLN A O 1
ATOM 1616 N N . LYS A 1 207 ? 14.572 17.586 -4.483 1.00 95.62 207 LYS A N 1
ATOM 1617 C CA . LYS A 1 207 ? 15.037 16.196 -4.540 1.00 95.62 207 LYS A CA 1
ATOM 1618 C C . LYS A 1 207 ? 14.934 15.603 -5.949 1.00 95.62 207 LYS A C 1
ATOM 1620 O O . LYS A 1 207 ? 15.833 14.878 -6.365 1.00 95.62 207 LYS A O 1
ATOM 1625 N N . ARG A 1 208 ? 13.872 15.931 -6.701 1.00 94.81 208 ARG A N 1
ATOM 1626 C CA . ARG A 1 208 ? 13.735 15.548 -8.118 1.00 94.81 208 ARG A CA 1
ATOM 1627 C C . ARG A 1 208 ? 14.884 16.089 -8.969 1.00 94.81 208 ARG A C 1
ATOM 1629 O O . ARG A 1 208 ? 15.428 15.322 -9.751 1.00 94.81 208 ARG A O 1
ATOM 1636 N N . VAL A 1 209 ? 15.267 17.354 -8.789 1.00 95.75 209 VAL A N 1
ATOM 1637 C CA . VAL A 1 209 ? 16.403 17.955 -9.511 1.00 95.75 209 VAL A CA 1
ATOM 1638 C C . VAL A 1 209 ? 17.705 17.224 -9.185 1.00 95.75 209 VAL A C 1
ATOM 1640 O O . VAL A 1 209 ? 18.390 16.793 -10.101 1.00 95.75 209 VAL A O 1
ATOM 1643 N N . THR A 1 210 ? 18.001 16.969 -7.908 1.00 94.19 210 THR A N 1
ATOM 1644 C CA . THR A 1 210 ? 19.227 16.250 -7.513 1.00 94.19 210 THR A CA 1
ATOM 1645 C C . THR A 1 210 ? 19.301 14.832 -8.089 1.00 94.19 210 THR A C 1
ATOM 1647 O O . THR A 1 210 ? 20.361 14.385 -8.529 1.00 94.19 210 THR A O 1
ATOM 1650 N N . LEU A 1 211 ? 18.183 14.096 -8.096 1.00 92.75 211 LEU A N 1
ATOM 1651 C CA . LEU A 1 211 ? 18.141 12.759 -8.700 1.00 92.75 211 LEU A CA 1
ATOM 1652 C C . LEU A 1 211 ? 18.333 12.816 -10.219 1.00 92.75 211 LEU A C 1
ATOM 1654 O O . LEU A 1 211 ? 18.987 11.939 -10.780 1.00 92.75 211 LEU A O 1
ATOM 1658 N N . GLU A 1 212 ? 17.796 13.848 -10.867 1.00 91.06 212 GLU A N 1
ATOM 1659 C CA . GLU A 1 212 ? 17.959 14.073 -12.300 1.00 91.06 212 GLU A CA 1
ATOM 1660 C C . GLU A 1 212 ? 19.403 14.443 -12.661 1.00 91.06 212 GLU A C 1
ATOM 1662 O O . GLU A 1 212 ? 19.964 13.866 -13.586 1.00 91.06 212 GLU A O 1
ATOM 1667 N N . GLU A 1 213 ? 20.055 15.318 -11.896 1.00 93.75 213 GLU A N 1
ATOM 1668 C CA . GLU A 1 213 ? 21.476 15.650 -12.067 1.00 93.75 213 GLU A CA 1
ATOM 1669 C C . GLU A 1 213 ? 22.366 14.410 -11.911 1.00 93.75 213 GLU A C 1
ATOM 1671 O O . GLU A 1 213 ? 23.238 14.160 -12.742 1.00 93.75 213 GLU A O 1
ATOM 1676 N N . SER A 1 214 ? 22.107 13.582 -10.891 1.00 92.44 214 SER A N 1
ATOM 1677 C CA . SER A 1 214 ? 22.825 12.318 -10.693 1.00 92.44 214 SER A CA 1
ATOM 1678 C C . SER A 1 214 ? 22.653 11.371 -11.883 1.00 92.44 214 SER A C 1
ATOM 1680 O O . SER A 1 214 ? 23.617 10.750 -12.336 1.00 92.44 214 SER A O 1
ATOM 1682 N N . ARG A 1 215 ? 21.435 11.280 -12.422 1.00 89.81 215 ARG A N 1
ATOM 1683 C CA . ARG A 1 215 ? 21.127 10.483 -13.612 1.00 89.81 215 ARG A CA 1
ATOM 1684 C C . ARG A 1 215 ? 21.855 11.011 -14.850 1.00 89.81 215 ARG A C 1
ATOM 1686 O O . ARG A 1 215 ? 22.487 10.230 -15.553 1.00 89.81 215 ARG A O 1
ATOM 1693 N N . MET A 1 216 ? 21.834 12.325 -15.079 1.00 89.25 216 MET A N 1
ATOM 1694 C CA . MET A 1 216 ? 22.546 12.981 -16.184 1.00 89.25 216 MET A CA 1
ATOM 1695 C C . MET A 1 216 ? 24.070 12.838 -16.074 1.00 89.25 216 MET A C 1
ATOM 1697 O O . MET A 1 216 ? 24.753 12.782 -17.093 1.00 89.25 216 MET A O 1
ATOM 1701 N N . ALA A 1 217 ? 24.599 12.691 -14.858 1.00 93.69 217 ALA A N 1
ATOM 1702 C CA . ALA A 1 217 ? 25.994 12.334 -14.603 1.00 93.69 217 ALA A CA 1
ATOM 1703 C C . ALA A 1 217 ? 26.313 10.839 -14.851 1.00 93.69 217 ALA A C 1
ATOM 1705 O O . ALA A 1 217 ? 27.417 10.387 -14.555 1.00 93.69 217 ALA A O 1
ATOM 1706 N N . GLY A 1 218 ? 25.367 10.059 -15.386 1.00 91.94 218 GLY A N 1
ATOM 1707 C CA . GLY A 1 218 ? 25.553 8.656 -15.766 1.00 91.94 218 GLY A CA 1
ATOM 1708 C C . GLY A 1 218 ? 25.141 7.640 -14.700 1.00 91.94 218 GLY A C 1
ATOM 1709 O O . GLY A 1 218 ? 25.369 6.439 -14.880 1.00 91.94 218 GLY A O 1
ATOM 1710 N N . SER A 1 219 ? 24.521 8.074 -13.597 1.00 93.06 219 SER A N 1
ATOM 1711 C CA . SER A 1 219 ? 24.015 7.146 -12.583 1.00 93.06 219 SER A CA 1
ATOM 1712 C C . SER A 1 219 ? 23.001 6.176 -13.194 1.00 93.06 219 SER A C 1
ATOM 1714 O O . SER A 1 219 ? 22.037 6.584 -13.838 1.00 93.06 219 SER A O 1
ATOM 1716 N N . HIS A 1 220 ? 23.232 4.878 -12.986 1.00 94.94 220 HIS A N 1
ATOM 1717 C CA . HIS A 1 220 ? 22.414 3.772 -13.499 1.00 94.94 220 HIS A CA 1
ATOM 1718 C C . HIS A 1 220 ? 22.333 3.638 -15.033 1.00 94.94 220 HIS A C 1
ATOM 1720 O O . HIS A 1 220 ? 21.542 2.824 -15.504 1.00 94.94 220 HIS A O 1
ATOM 1726 N N . ALA A 1 221 ? 23.180 4.323 -15.813 1.00 94.56 221 ALA A N 1
ATOM 1727 C CA . ALA A 1 221 ? 23.149 4.251 -17.281 1.00 94.56 221 ALA A CA 1
ATOM 1728 C C . ALA A 1 221 ? 23.269 2.810 -17.818 1.00 94.56 221 ALA A C 1
ATOM 1730 O O . ALA A 1 221 ? 22.507 2.397 -18.687 1.00 94.56 221 ALA A O 1
ATOM 1731 N N . ALA A 1 222 ? 24.165 2.001 -17.239 1.00 95.62 222 ALA A N 1
ATOM 1732 C CA . ALA A 1 222 ? 24.318 0.595 -17.622 1.00 95.62 222 ALA A CA 1
ATOM 1733 C C . ALA A 1 222 ? 23.049 -0.239 -17.363 1.00 95.62 222 ALA A C 1
ATOM 1735 O O . ALA A 1 222 ? 22.716 -1.116 -18.156 1.00 95.62 222 ALA A O 1
ATOM 1736 N N . LEU A 1 223 ? 22.333 0.028 -16.265 1.00 96.44 223 LEU A N 1
ATOM 1737 C CA . LEU A 1 223 ? 21.058 -0.630 -15.978 1.00 96.44 223 LEU A CA 1
ATOM 1738 C C . LEU A 1 223 ? 19.982 -0.177 -16.970 1.00 96.44 223 LEU A C 1
ATOM 1740 O O . LEU A 1 223 ? 19.213 -1.002 -17.451 1.00 96.44 223 LEU A O 1
ATOM 1744 N N . GLU A 1 224 ? 19.936 1.115 -17.288 1.00 95.25 224 GLU A N 1
ATOM 1745 C CA . GLU A 1 224 ? 18.966 1.675 -18.228 1.00 95.25 224 GLU A CA 1
ATOM 1746 C C . GLU A 1 224 ? 19.073 1.023 -19.616 1.00 95.25 224 GLU A C 1
ATOM 1748 O O . GLU A 1 224 ? 18.056 0.613 -20.172 1.00 95.25 224 GLU A O 1
ATOM 1753 N N . GLU A 1 225 ? 20.287 0.822 -20.133 1.00 94.50 225 GLU A N 1
ATOM 1754 C CA . GLU A 1 225 ? 20.507 0.157 -21.426 1.00 94.50 225 GLU A CA 1
ATOM 1755 C C . GLU A 1 225 ? 20.131 -1.335 -21.406 1.00 94.50 225 GLU A C 1
ATOM 1757 O O . GLU A 1 225 ? 19.484 -1.830 -22.339 1.00 94.50 225 GLU A O 1
ATOM 1762 N N . LYS A 1 226 ? 20.445 -2.052 -20.313 1.00 96.44 226 LYS A N 1
ATOM 1763 C CA . LYS A 1 226 ? 19.967 -3.433 -20.117 1.00 96.44 226 LYS A CA 1
ATOM 1764 C C . LYS A 1 226 ? 18.435 -3.491 -20.150 1.00 96.44 226 LYS A C 1
ATOM 1766 O O . LYS A 1 226 ? 17.871 -4.356 -20.814 1.00 96.44 226 LYS A O 1
ATOM 1771 N N . LEU A 1 227 ? 17.761 -2.566 -19.460 1.00 96.44 227 LEU A N 1
ATOM 1772 C CA . LEU A 1 227 ? 16.298 -2.521 -19.383 1.00 96.44 227 LEU A CA 1
ATOM 1773 C C . LEU A 1 227 ? 15.651 -2.146 -20.713 1.00 96.44 227 LEU A C 1
ATOM 1775 O O . LEU A 1 227 ? 14.667 -2.776 -21.081 1.00 96.44 227 LEU A O 1
ATOM 1779 N N . LYS A 1 228 ? 16.201 -1.175 -21.453 1.00 95.00 228 LYS A N 1
ATOM 1780 C CA . LYS A 1 228 ? 15.704 -0.826 -22.794 1.00 95.00 228 LYS A CA 1
ATOM 1781 C C . LYS A 1 228 ? 15.707 -2.038 -23.718 1.00 95.00 228 LYS A C 1
ATOM 1783 O O . LYS A 1 228 ? 14.727 -2.279 -24.415 1.00 95.00 228 LYS A O 1
ATOM 1788 N N . THR A 1 229 ? 16.777 -2.829 -23.660 1.00 94.81 229 THR A N 1
ATOM 1789 C CA . THR A 1 229 ? 16.899 -4.070 -24.431 1.00 94.81 229 THR A CA 1
ATOM 1790 C C . THR A 1 229 ? 15.912 -5.137 -23.950 1.00 94.81 229 THR A C 1
ATOM 1792 O O . THR A 1 229 ? 15.219 -5.746 -24.762 1.00 94.81 229 THR A O 1
ATOM 1795 N N . ALA A 1 230 ? 15.828 -5.370 -22.636 1.00 95.88 230 ALA A N 1
ATOM 1796 C CA . ALA A 1 230 ? 15.013 -6.443 -22.065 1.00 95.88 230 ALA A CA 1
ATOM 1797 C C . ALA A 1 230 ? 13.498 -6.199 -22.182 1.00 95.88 230 ALA A C 1
ATOM 1799 O O . ALA A 1 230 ? 12.731 -7.150 -22.332 1.00 95.88 230 ALA A O 1
ATOM 1800 N N . LEU A 1 231 ? 13.089 -4.930 -22.117 1.00 94.50 231 LEU A N 1
ATOM 1801 C CA . LEU A 1 231 ? 11.698 -4.476 -22.194 1.00 94.50 231 LEU A CA 1
ATOM 1802 C C . LEU A 1 231 ? 11.306 -3.971 -23.589 1.00 94.50 231 LEU A C 1
ATOM 1804 O O . LEU A 1 231 ? 10.249 -3.364 -23.732 1.00 94.50 231 LEU A O 1
ATOM 1808 N N . GLU A 1 232 ? 12.178 -4.165 -24.586 1.00 92.88 232 GLU A N 1
ATOM 1809 C CA . GLU A 1 232 ? 11.988 -3.756 -25.989 1.00 92.88 232 GLU A CA 1
ATOM 1810 C C . GLU A 1 232 ? 11.448 -2.323 -26.121 1.00 92.88 232 GLU A C 1
ATOM 1812 O O . GLU A 1 232 ? 10.539 -2.021 -26.894 1.00 92.88 232 GLU A O 1
ATOM 1817 N N . VAL A 1 233 ? 12.008 -1.424 -25.311 1.00 88.88 233 VAL A N 1
ATOM 1818 C CA . VAL A 1 233 ? 11.548 -0.041 -25.212 1.00 88.88 233 VAL A CA 1
ATOM 1819 C C . VAL A 1 233 ? 11.876 0.687 -26.521 1.00 88.88 233 VAL A C 1
ATOM 1821 O O . VAL A 1 233 ? 13.013 0.591 -26.993 1.00 88.88 233 VAL A O 1
ATOM 1824 N N . PRO A 1 234 ? 10.924 1.434 -27.120 1.00 85.12 234 PRO A N 1
ATOM 1825 C CA . PRO A 1 234 ? 11.166 2.137 -28.374 1.00 85.12 234 PRO A CA 1
ATOM 1826 C C . PRO A 1 234 ? 12.359 3.089 -28.284 1.00 85.12 234 PRO A C 1
ATOM 1828 O O . PRO A 1 234 ? 12.517 3.797 -27.292 1.00 85.12 234 PRO A O 1
ATOM 1831 N N . ALA A 1 235 ? 13.140 3.200 -29.362 1.00 81.25 235 ALA A N 1
ATOM 1832 C CA . ALA A 1 235 ? 14.309 4.088 -29.417 1.00 81.25 235 ALA A CA 1
ATOM 1833 C C . ALA A 1 235 ? 13.977 5.578 -29.178 1.00 81.25 235 ALA A C 1
ATOM 1835 O O . ALA A 1 235 ? 14.860 6.370 -28.852 1.00 81.25 235 ALA A O 1
ATOM 1836 N N . SER A 1 236 ? 12.710 5.975 -29.342 1.00 82.56 236 SER A N 1
ATOM 1837 C CA . SER A 1 236 ? 12.222 7.322 -29.026 1.00 82.56 236 SER A CA 1
ATOM 1838 C C . SER A 1 236 ? 12.133 7.605 -27.524 1.00 82.56 236 SER A C 1
ATOM 1840 O O . SER A 1 236 ? 12.184 8.769 -27.123 1.00 82.56 236 SER A O 1
ATOM 1842 N N . GLU A 1 237 ? 11.979 6.571 -26.694 1.00 82.06 237 GLU A N 1
ATOM 1843 C CA . GLU A 1 237 ? 11.915 6.713 -25.244 1.00 82.06 237 GLU A CA 1
ATOM 1844 C C . GLU A 1 237 ? 13.329 6.919 -24.707 1.00 82.06 237 GLU A C 1
ATOM 1846 O O . GLU A 1 237 ? 14.175 6.021 -24.685 1.00 82.06 237 GLU A O 1
ATOM 1851 N N . ARG A 1 238 ? 13.600 8.147 -24.273 1.00 79.69 238 ARG A N 1
ATOM 1852 C CA . ARG A 1 238 ? 14.946 8.516 -23.838 1.00 79.69 238 ARG A CA 1
ATOM 1853 C C . ARG A 1 238 ? 15.309 7.870 -22.510 1.00 79.69 238 ARG A C 1
ATOM 1855 O O . ARG A 1 238 ? 16.482 7.549 -22.327 1.00 79.69 238 ARG A O 1
ATOM 1862 N N . HIS A 1 239 ? 14.336 7.716 -21.603 1.00 86.38 239 HIS A N 1
ATOM 1863 C CA . HIS A 1 239 ? 14.585 7.412 -20.195 1.00 86.38 239 HIS A CA 1
ATOM 1864 C C . HIS A 1 239 ? 13.613 6.392 -19.609 1.00 86.38 239 HIS A C 1
ATOM 1866 O O . HIS A 1 239 ? 12.403 6.487 -19.786 1.00 86.38 239 HIS A O 1
ATOM 1872 N N . ILE A 1 240 ? 14.137 5.451 -18.823 1.00 91.50 240 ILE A N 1
ATOM 1873 C CA . ILE A 1 240 ? 13.309 4.473 -18.113 1.00 91.50 240 ILE A CA 1
ATOM 1874 C C . ILE A 1 240 ? 12.876 5.032 -16.758 1.00 91.50 240 ILE A C 1
ATOM 1876 O O . ILE A 1 240 ? 13.690 5.326 -15.881 1.00 91.50 240 ILE A O 1
ATOM 1880 N N . ARG A 1 241 ? 11.562 5.099 -16.536 1.00 93.12 241 ARG A N 1
ATOM 1881 C CA . ARG A 1 241 ? 10.988 5.320 -15.202 1.00 93.12 241 ARG A CA 1
ATOM 1882 C C . ARG A 1 241 ? 11.079 4.028 -14.389 1.00 93.12 241 ARG A C 1
ATOM 1884 O O . ARG A 1 241 ? 10.151 3.223 -14.404 1.00 93.12 241 ARG A O 1
ATOM 1891 N N . PHE A 1 242 ? 12.189 3.830 -13.671 1.00 95.88 242 PHE A N 1
ATOM 1892 C CA . PHE A 1 242 ? 12.492 2.573 -12.965 1.00 95.88 242 PHE A CA 1
ATOM 1893 C C . PHE A 1 242 ? 11.366 2.088 -12.040 1.00 95.88 242 PHE A C 1
ATOM 1895 O O . PHE A 1 242 ? 11.069 0.899 -12.016 1.00 95.88 242 PHE A O 1
ATOM 1902 N N . VAL A 1 243 ? 10.696 2.989 -11.312 1.00 95.94 243 VAL A N 1
ATOM 1903 C CA . VAL A 1 243 ? 9.581 2.619 -10.417 1.00 95.94 243 VAL A CA 1
ATOM 1904 C C . VAL A 1 243 ? 8.401 2.019 -11.188 1.00 95.94 243 VAL A C 1
ATOM 1906 O O . VAL A 1 243 ? 7.801 1.048 -10.734 1.00 95.94 243 VAL A O 1
ATOM 1909 N N . GLU A 1 244 ? 8.081 2.562 -12.362 1.00 96.06 244 GLU A N 1
ATOM 1910 C CA . GLU A 1 244 ? 6.996 2.051 -13.204 1.00 96.06 244 GLU A CA 1
ATOM 1911 C C . GLU A 1 244 ? 7.380 0.747 -13.901 1.00 96.06 244 GLU A C 1
ATOM 1913 O O . GLU A 1 244 ? 6.579 -0.184 -13.928 1.00 96.06 244 GLU A O 1
ATOM 1918 N N . ALA A 1 245 ? 8.612 0.654 -14.409 1.00 96.81 245 ALA A N 1
ATOM 1919 C CA . ALA A 1 245 ? 9.124 -0.581 -14.994 1.00 96.81 245 ALA A CA 1
ATOM 1920 C C . ALA A 1 245 ? 9.129 -1.719 -13.960 1.00 96.81 245 ALA A C 1
ATOM 1922 O O . ALA A 1 245 ? 8.678 -2.826 -14.255 1.00 96.81 245 ALA A O 1
ATOM 1923 N N . TYR A 1 246 ? 9.574 -1.440 -12.728 1.00 97.94 246 TYR A N 1
ATOM 1924 C CA . TYR A 1 246 ? 9.548 -2.411 -11.636 1.00 97.94 246 TYR A CA 1
ATOM 1925 C C . TYR A 1 246 ? 8.118 -2.844 -11.301 1.00 97.94 246 TYR A C 1
ATOM 1927 O O . TYR A 1 246 ? 7.874 -4.037 -11.134 1.00 97.94 246 TYR A O 1
ATOM 1935 N N . ASP A 1 247 ? 7.169 -1.904 -11.241 1.00 97.69 247 ASP A N 1
ATOM 1936 C CA . ASP A 1 247 ? 5.761 -2.208 -10.973 1.00 97.69 247 ASP A CA 1
ATOM 1937 C C . ASP A 1 247 ? 5.187 -3.202 -11.992 1.00 97.69 247 ASP A C 1
ATOM 1939 O O . ASP A 1 247 ? 4.612 -4.216 -11.594 1.00 97.69 247 ASP A O 1
ATOM 1943 N N . VAL A 1 248 ? 5.400 -2.972 -13.290 1.00 96.88 248 VAL A N 1
ATOM 1944 C CA . VAL A 1 248 ? 4.925 -3.880 -14.348 1.00 96.88 248 VAL A CA 1
ATOM 1945 C C . VAL A 1 248 ? 5.641 -5.228 -14.272 1.00 96.88 248 VAL A C 1
ATOM 1947 O O . VAL A 1 248 ? 4.990 -6.260 -14.120 1.00 96.88 248 VAL A O 1
ATOM 1950 N N . CYS A 1 249 ? 6.977 -5.242 -14.272 1.00 97.06 249 CYS A N 1
ATOM 1951 C CA . CYS A 1 249 ? 7.743 -6.492 -14.282 1.00 97.06 249 CYS A CA 1
ATOM 1952 C C . CYS A 1 249 ? 7.432 -7.372 -13.067 1.00 97.06 249 CYS A C 1
ATOM 1954 O O . CYS A 1 249 ? 7.253 -8.584 -13.192 1.00 97.06 249 CYS A O 1
ATOM 1956 N N . LYS A 1 250 ? 7.346 -6.766 -11.875 1.00 96.75 250 LYS A N 1
ATOM 1957 C CA . LYS A 1 250 ? 7.078 -7.498 -10.638 1.00 96.75 250 LYS A CA 1
ATOM 1958 C C . LYS A 1 250 ? 5.647 -8.020 -10.588 1.00 96.75 250 LYS A C 1
ATOM 1960 O O . LYS A 1 250 ? 5.441 -9.145 -10.134 1.00 96.75 250 LYS A O 1
ATOM 1965 N N . THR A 1 251 ? 4.667 -7.229 -11.030 1.00 96.06 251 THR A N 1
ATOM 1966 C CA . THR A 1 251 ? 3.263 -7.665 -11.035 1.00 96.06 251 THR A CA 1
ATOM 1967 C C . THR A 1 251 ? 3.025 -8.782 -12.046 1.00 96.06 251 THR A C 1
ATOM 1969 O O . THR A 1 251 ? 2.341 -9.744 -11.695 1.00 96.06 251 THR A O 1
ATOM 1972 N N . VAL A 1 252 ? 3.627 -8.719 -13.239 1.00 95.50 252 VAL A N 1
ATOM 1973 C CA . VAL A 1 252 ? 3.555 -9.798 -14.240 1.00 95.50 252 VAL A CA 1
ATOM 1974 C C . VAL A 1 252 ? 4.196 -11.071 -13.700 1.00 95.50 252 VAL A C 1
ATOM 1976 O O . VAL A 1 252 ? 3.535 -12.112 -13.676 1.00 95.50 252 VAL A O 1
ATOM 1979 N N . LEU A 1 253 ? 5.429 -10.991 -13.181 1.00 96.00 253 LEU A N 1
ATOM 1980 C CA . LEU A 1 253 ? 6.122 -12.155 -12.621 1.00 96.00 253 LEU A CA 1
ATOM 1981 C C . LEU A 1 253 ? 5.318 -12.813 -11.498 1.00 96.00 253 LEU A C 1
ATOM 1983 O O . LEU A 1 253 ? 5.211 -14.036 -11.444 1.00 96.00 253 LEU A O 1
ATOM 1987 N N . PHE A 1 254 ? 4.726 -12.007 -10.616 1.00 95.69 254 PHE A N 1
ATOM 1988 C CA . PHE A 1 254 ? 3.959 -12.519 -9.487 1.00 95.69 254 PHE A CA 1
ATOM 1989 C C . PHE A 1 254 ? 2.706 -13.298 -9.916 1.00 95.69 254 PHE A C 1
ATOM 1991 O O . PHE A 1 254 ? 2.440 -14.354 -9.351 1.00 95.69 254 PHE A O 1
ATOM 1998 N N . HIS A 1 255 ? 1.937 -12.802 -10.891 1.00 94.50 255 HIS A N 1
ATOM 1999 C CA . HIS A 1 255 ? 0.646 -13.411 -11.243 1.00 94.50 255 HIS A CA 1
ATOM 2000 C C . HIS A 1 255 ? 0.743 -14.477 -12.337 1.00 94.50 255 HIS A C 1
ATOM 2002 O O . HIS A 1 255 ? -0.040 -15.424 -12.343 1.00 94.50 255 HIS A O 1
ATOM 2008 N N . SER A 1 256 ? 1.690 -14.335 -13.264 1.00 92.25 256 SER A N 1
ATOM 2009 C CA . SER A 1 256 ? 1.853 -15.270 -14.381 1.00 92.25 256 SER A CA 1
ATOM 2010 C C . SER A 1 256 ? 2.862 -16.384 -14.100 1.00 92.25 256 SER A C 1
ATOM 2012 O O . SER A 1 256 ? 2.931 -17.343 -14.867 1.00 92.25 256 SER A O 1
ATOM 2014 N N . ALA A 1 257 ? 3.667 -16.244 -13.036 1.00 90.62 257 ALA A N 1
ATOM 2015 C CA . ALA A 1 257 ? 4.858 -17.056 -12.781 1.00 90.62 257 ALA A CA 1
ATOM 2016 C C . ALA A 1 257 ? 5.853 -17.074 -13.962 1.00 90.62 257 ALA A C 1
ATOM 2018 O O . ALA A 1 257 ? 6.654 -17.999 -14.092 1.00 90.62 257 ALA A O 1
ATOM 2019 N N . ARG A 1 258 ? 5.803 -16.054 -14.827 1.00 91.62 258 ARG A N 1
ATOM 2020 C CA . ARG A 1 258 ? 6.682 -15.874 -15.982 1.00 91.62 258 ARG A CA 1
ATOM 2021 C C . ARG A 1 258 ? 7.295 -14.488 -15.946 1.00 91.62 258 ARG A C 1
ATOM 2023 O O . ARG A 1 258 ? 6.637 -13.513 -15.587 1.00 91.62 258 ARG A O 1
ATOM 2030 N N . HIS A 1 259 ? 8.560 -14.398 -16.333 1.00 91.56 259 HIS A N 1
ATOM 2031 C CA . HIS A 1 259 ? 9.200 -13.106 -16.510 1.00 91.56 259 HIS A CA 1
ATOM 2032 C C . HIS A 1 259 ? 8.503 -12.303 -17.600 1.00 91.56 259 HIS A C 1
ATOM 2034 O O . HIS A 1 259 ? 8.024 -12.847 -18.596 1.00 91.56 259 HIS A O 1
ATOM 2040 N N . HIS A 1 260 ? 8.450 -10.993 -17.382 1.00 93.31 260 HIS A N 1
ATOM 2041 C CA . HIS A 1 260 ? 7.947 -10.066 -18.378 1.00 93.31 260 HIS A CA 1
ATOM 2042 C C . HIS A 1 260 ? 8.997 -9.877 -19.469 1.00 93.31 260 HIS A C 1
ATOM 2044 O O . HIS A 1 260 ? 10.123 -9.473 -19.173 1.00 93.31 260 HIS A O 1
ATOM 2050 N N . MET A 1 261 ? 8.634 -10.155 -20.720 1.00 92.69 261 MET A N 1
ATOM 2051 C CA . MET A 1 261 ? 9.531 -10.015 -21.873 1.00 92.69 261 MET A CA 1
ATOM 2052 C C . MET A 1 261 ? 10.858 -10.771 -21.652 1.00 92.69 261 MET A C 1
ATOM 2054 O O . MET A 1 261 ? 10.842 -11.933 -21.250 1.00 92.69 261 MET A O 1
ATOM 2058 N N . LYS A 1 262 ? 12.011 -10.140 -21.910 1.00 95.12 262 LYS A N 1
ATOM 2059 C CA . LYS A 1 262 ? 13.344 -10.753 -21.758 1.00 95.12 262 LYS A CA 1
ATOM 2060 C C . LYS A 1 262 ? 13.978 -10.474 -20.392 1.00 95.12 262 LYS A C 1
ATOM 2062 O O . LYS A 1 262 ? 15.194 -10.571 -20.247 1.00 95.12 262 LYS A O 1
ATOM 2067 N N . MET A 1 263 ? 13.180 -10.083 -19.399 1.00 96.50 263 MET A N 1
ATOM 2068 C CA . MET A 1 263 ? 13.679 -9.881 -18.042 1.00 96.50 263 MET A CA 1
ATOM 2069 C C . MET A 1 263 ? 14.133 -11.209 -17.432 1.00 96.50 263 MET A C 1
ATOM 2071 O O . MET A 1 263 ? 13.499 -12.241 -17.624 1.00 96.50 263 MET A O 1
ATOM 2075 N N . ASP A 1 264 ? 15.190 -11.162 -16.628 1.00 95.81 264 ASP A N 1
ATOM 2076 C CA . ASP A 1 264 ? 15.606 -12.269 -15.771 1.00 95.81 264 ASP A CA 1
ATOM 2077 C C . ASP A 1 264 ? 15.589 -11.850 -14.291 1.00 95.81 264 ASP A C 1
ATOM 2079 O O . ASP A 1 264 ? 15.362 -10.685 -13.940 1.00 95.81 264 ASP A O 1
ATOM 2083 N N . ASP A 1 265 ? 15.818 -12.813 -13.399 1.00 96.56 265 ASP A N 1
ATOM 2084 C CA . ASP A 1 265 ? 15.833 -12.574 -11.956 1.00 96.56 265 ASP A CA 1
ATOM 2085 C C . ASP A 1 265 ? 16.953 -11.624 -11.504 1.00 96.56 265 ASP A C 1
ATOM 2087 O O . ASP A 1 265 ? 16.796 -10.911 -10.512 1.00 96.56 265 ASP A O 1
ATOM 2091 N N . GLY A 1 266 ? 18.102 -11.626 -12.185 1.00 97.94 266 GLY A N 1
ATOM 2092 C CA . GLY A 1 266 ? 19.229 -10.752 -11.866 1.00 97.94 266 GLY A CA 1
ATOM 2093 C C . GLY A 1 266 ? 18.907 -9.298 -12.183 1.00 97.94 266 GLY A C 1
ATOM 2094 O O . GLY A 1 266 ? 19.004 -8.437 -11.308 1.00 97.94 266 GLY A O 1
ATOM 2095 N N . LEU A 1 267 ? 18.438 -9.047 -13.402 1.00 98.06 267 LEU A N 1
ATOM 2096 C CA . LEU A 1 267 ? 18.047 -7.731 -13.879 1.00 98.06 267 LEU A CA 1
ATOM 2097 C C . LEU A 1 267 ? 16.849 -7.180 -13.100 1.00 98.06 267 LEU A C 1
ATOM 2099 O O . LEU A 1 267 ? 16.839 -6.000 -12.749 1.00 98.06 267 LEU A O 1
ATOM 2103 N N . LEU A 1 268 ? 15.865 -8.022 -12.762 1.00 98.06 268 LEU A N 1
ATOM 2104 C CA . LEU A 1 268 ? 14.737 -7.600 -11.933 1.00 98.06 268 LEU A CA 1
ATOM 2105 C C . LEU A 1 268 ? 15.180 -7.190 -10.519 1.00 98.06 268 LEU A C 1
ATOM 2107 O O . LEU A 1 268 ? 14.654 -6.212 -9.992 1.00 98.06 268 LEU A O 1
ATOM 2111 N N . ARG A 1 269 ? 16.163 -7.879 -9.919 1.00 98.19 269 ARG A N 1
ATOM 2112 C CA . ARG A 1 269 ? 16.752 -7.476 -8.626 1.00 98.19 269 ARG A CA 1
ATOM 2113 C C . ARG A 1 269 ? 17.536 -6.166 -8.723 1.00 98.19 269 ARG A C 1
ATOM 2115 O O . ARG A 1 269 ? 17.426 -5.330 -7.827 1.00 98.19 269 ARG A O 1
ATOM 2122 N N . GLU A 1 270 ? 18.311 -5.962 -9.791 1.00 98.12 270 GLU A N 1
ATOM 2123 C CA . GLU A 1 270 ? 18.995 -4.681 -10.035 1.00 98.12 270 GLU A CA 1
ATOM 2124 C C . GLU A 1 270 ? 17.974 -3.532 -10.150 1.00 98.12 270 GLU A C 1
ATOM 2126 O O . GLU A 1 270 ? 18.118 -2.496 -9.494 1.00 98.12 270 GLU A O 1
ATOM 2131 N N . LEU A 1 271 ? 16.903 -3.742 -10.924 1.00 98.19 271 LEU A N 1
ATOM 2132 C CA . LEU A 1 271 ? 15.795 -2.800 -11.087 1.00 98.19 271 LEU A CA 1
ATOM 2133 C C . LEU A 1 271 ? 15.074 -2.514 -9.762 1.00 98.19 271 LEU A C 1
ATOM 2135 O O . LEU A 1 271 ? 14.834 -1.351 -9.436 1.00 98.19 271 LEU A O 1
ATOM 2139 N N . GLU A 1 272 ? 14.767 -3.548 -8.978 1.00 98.12 272 GLU A N 1
ATOM 2140 C CA . GLU A 1 272 ? 14.151 -3.428 -7.653 1.00 98.12 272 GLU A CA 1
ATOM 2141 C C . GLU A 1 272 ? 14.974 -2.539 -6.723 1.00 98.12 272 GLU A C 1
ATOM 2143 O O . GLU A 1 272 ? 14.428 -1.640 -6.078 1.00 98.12 272 GLU A O 1
ATOM 2148 N N . LEU A 1 273 ? 16.290 -2.755 -6.673 1.00 97.62 273 LEU A N 1
ATOM 2149 C CA . LEU A 1 273 ? 17.189 -1.982 -5.824 1.00 97.62 273 LEU A CA 1
ATOM 2150 C C . LEU A 1 273 ? 17.159 -0.493 -6.191 1.00 97.62 273 LEU A C 1
ATOM 2152 O O . LEU A 1 273 ? 17.057 0.359 -5.306 1.00 97.62 273 LEU A O 1
ATOM 2156 N N . VAL A 1 274 ? 17.233 -0.168 -7.485 1.00 96.62 274 VAL A N 1
ATOM 2157 C CA . VAL A 1 274 ? 17.224 1.224 -7.961 1.00 96.62 274 VAL A CA 1
ATOM 2158 C C . VAL A 1 274 ? 15.856 1.874 -7.759 1.00 96.62 274 VAL A C 1
ATOM 2160 O O . VAL A 1 274 ? 15.784 2.963 -7.187 1.00 96.62 274 VAL A O 1
ATOM 2163 N N . ALA A 1 275 ? 14.766 1.198 -8.132 1.00 96.81 275 ALA A N 1
ATOM 2164 C CA . ALA A 1 275 ? 13.404 1.687 -7.920 1.00 96.81 275 ALA A CA 1
ATOM 2165 C C . ALA A 1 275 ? 13.111 1.939 -6.430 1.00 96.81 275 ALA A C 1
ATOM 2167 O O . ALA A 1 275 ? 12.521 2.960 -6.066 1.00 96.81 275 ALA A O 1
ATOM 2168 N N . THR A 1 276 ? 13.583 1.049 -5.551 1.00 95.69 276 THR A N 1
ATOM 2169 C CA . THR A 1 276 ? 13.439 1.189 -4.097 1.00 95.69 276 THR A CA 1
ATOM 2170 C C . THR A 1 276 ? 14.220 2.386 -3.572 1.00 95.69 276 THR A C 1
ATOM 2172 O O . THR A 1 276 ? 13.669 3.180 -2.812 1.00 95.69 276 THR A O 1
ATOM 2175 N N . LYS A 1 277 ? 15.479 2.571 -3.998 1.00 94.19 277 LYS A N 1
ATOM 2176 C CA . LYS A 1 277 ? 16.282 3.748 -3.621 1.00 94.19 277 LYS A CA 1
ATOM 2177 C C . LYS A 1 277 ? 15.624 5.051 -4.074 1.00 94.19 277 LYS A C 1
ATOM 2179 O O . LYS A 1 277 ? 15.555 5.994 -3.288 1.00 94.19 277 LYS A O 1
ATOM 2184 N N . GLN A 1 278 ? 15.089 5.088 -5.296 1.00 93.56 278 GLN A N 1
ATOM 2185 C CA . GLN A 1 278 ? 14.364 6.251 -5.807 1.00 93.56 278 GLN A CA 1
ATOM 2186 C C . GLN A 1 278 ? 13.110 6.551 -4.986 1.00 93.56 278 GLN A C 1
ATOM 2188 O O . GLN A 1 278 ? 12.917 7.693 -4.581 1.00 93.56 278 GLN A O 1
ATOM 2193 N N . MET A 1 279 ? 12.279 5.552 -4.671 1.00 92.81 279 MET A N 1
ATOM 2194 C CA . MET A 1 279 ? 11.100 5.798 -3.835 1.00 92.81 279 MET A CA 1
ATOM 2195 C C . MET A 1 279 ? 11.460 6.190 -2.402 1.00 92.81 279 MET A C 1
ATOM 2197 O O . MET A 1 279 ? 10.847 7.106 -1.846 1.00 92.81 279 MET A O 1
ATOM 2201 N N . LYS A 1 280 ? 12.472 5.548 -1.809 1.00 93.00 280 LYS A N 1
ATOM 2202 C CA . LYS A 1 280 ? 12.962 5.875 -0.465 1.00 93.00 280 LYS A CA 1
ATOM 2203 C C . LYS A 1 280 ? 13.387 7.339 -0.377 1.00 93.00 280 LYS A C 1
ATOM 2205 O O . LYS A 1 280 ? 13.018 8.008 0.580 1.00 93.00 280 LYS A O 1
ATOM 2210 N N . ALA A 1 281 ? 14.051 7.858 -1.409 1.00 92.56 281 ALA A N 1
ATOM 2211 C CA . ALA A 1 281 ? 14.470 9.255 -1.484 1.00 92.56 281 ALA A CA 1
ATOM 2212 C C . ALA A 1 281 ? 13.314 10.271 -1.363 1.00 92.56 281 ALA A C 1
ATOM 2214 O O . ALA A 1 281 ? 13.565 11.415 -0.992 1.00 92.56 281 ALA A O 1
ATOM 2215 N N . PHE A 1 282 ? 12.066 9.873 -1.648 1.00 90.50 282 PHE A N 1
ATOM 2216 C CA . PHE A 1 282 ? 10.884 10.725 -1.481 1.00 90.50 282 PHE A CA 1
ATOM 2217 C C . PHE A 1 282 ? 10.068 10.413 -0.224 1.00 90.50 282 PHE A C 1
ATOM 2219 O O . PHE A 1 282 ? 9.516 11.321 0.393 1.00 90.50 282 PHE A O 1
ATOM 2226 N N . VAL A 1 283 ? 9.954 9.135 0.139 1.00 87.19 283 VAL A N 1
ATOM 2227 C CA . VAL A 1 283 ? 9.029 8.689 1.193 1.00 87.19 283 VAL A CA 1
ATOM 2228 C C . VAL A 1 283 ? 9.695 8.640 2.562 1.00 87.19 283 VAL A C 1
ATOM 2230 O O . VAL A 1 283 ? 9.064 8.984 3.557 1.00 87.19 283 VAL A O 1
ATOM 2233 N N . ALA A 1 284 ? 10.963 8.238 2.608 1.00 89.06 284 ALA A N 1
ATOM 2234 C CA . ALA A 1 284 ? 11.741 8.104 3.831 1.00 89.06 284 ALA A CA 1
ATOM 2235 C C . ALA A 1 284 ? 13.201 8.544 3.591 1.00 89.06 284 ALA A C 1
ATOM 2237 O O . ALA A 1 284 ? 14.110 7.707 3.635 1.00 89.06 284 ALA A O 1
ATOM 2238 N N . PRO A 1 285 ? 13.434 9.831 3.263 1.00 90.62 285 PRO A N 1
ATOM 2239 C CA . PRO A 1 285 ? 14.778 10.335 3.015 1.00 90.62 285 PRO A CA 1
ATOM 2240 C C . PRO A 1 285 ? 15.608 10.319 4.303 1.00 90.62 285 PRO A C 1
ATOM 2242 O O . PRO A 1 285 ? 15.169 10.805 5.341 1.00 90.62 285 PRO A O 1
ATOM 2245 N N . GLU A 1 286 ? 16.826 9.789 4.220 1.00 90.94 286 GLU A N 1
ATOM 2246 C CA . GLU A 1 286 ? 17.783 9.769 5.340 1.00 90.94 286 GLU A CA 1
ATOM 2247 C C . GLU A 1 286 ? 18.612 11.054 5.413 1.00 90.94 286 GLU A C 1
ATOM 2249 O O . GLU A 1 286 ? 19.139 11.401 6.463 1.00 90.94 286 GLU A O 1
ATOM 2254 N N . ASP A 1 287 ? 18.705 11.780 4.301 1.00 93.69 287 ASP A N 1
ATOM 2255 C CA . ASP A 1 287 ? 19.513 12.987 4.152 1.00 93.69 287 ASP A CA 1
ATOM 2256 C C . ASP A 1 287 ? 18.726 14.283 4.392 1.00 93.69 287 ASP A C 1
ATOM 2258 O O . ASP A 1 287 ? 19.280 15.375 4.286 1.00 93.69 287 ASP A O 1
ATOM 2262 N N . ASN A 1 288 ? 17.429 14.190 4.704 1.00 95.44 288 ASN A N 1
ATOM 2263 C CA . ASN A 1 288 ? 16.582 15.356 4.931 1.00 95.44 288 ASN A CA 1
ATOM 2264 C C . ASN A 1 288 ? 15.526 15.086 6.013 1.00 95.44 288 ASN A C 1
ATOM 2266 O O . ASN A 1 288 ? 14.420 14.619 5.733 1.00 95.44 288 ASN A O 1
ATOM 2270 N N . ALA A 1 289 ? 15.871 15.422 7.258 1.00 96.06 289 ALA A N 1
ATOM 2271 C CA . ALA A 1 289 ? 15.001 15.231 8.418 1.00 96.06 289 ALA A CA 1
ATOM 2272 C C . ALA A 1 289 ? 13.693 16.041 8.337 1.00 96.06 289 ALA A C 1
ATOM 2274 O O . ALA A 1 289 ? 12.648 15.558 8.771 1.00 96.06 289 ALA A O 1
ATOM 2275 N N . GLU A 1 290 ? 13.721 17.246 7.752 1.00 96.25 290 GLU A N 1
ATOM 2276 C CA . GLU A 1 290 ? 12.513 18.057 7.554 1.00 96.25 290 GLU A CA 1
ATOM 2277 C C . GLU A 1 290 ? 11.552 17.351 6.592 1.00 96.25 290 GLU A C 1
ATOM 2279 O O . GLU A 1 290 ? 10.379 17.160 6.902 1.00 96.25 290 GLU A O 1
ATOM 2284 N N . MET A 1 291 ? 12.061 16.889 5.449 1.00 95.56 291 MET A N 1
ATOM 2285 C CA . MET A 1 291 ? 11.271 16.157 4.466 1.00 95.56 291 MET A CA 1
ATOM 2286 C C . MET A 1 291 ? 10.728 14.845 5.039 1.00 95.56 291 MET A C 1
ATOM 2288 O O . MET A 1 291 ? 9.565 14.528 4.812 1.00 95.56 291 MET A O 1
ATOM 2292 N N . LEU A 1 292 ? 11.529 14.107 5.815 1.00 95.00 292 LEU A N 1
ATOM 2293 C CA . LEU A 1 292 ? 11.081 12.897 6.507 1.00 95.00 292 LEU A CA 1
ATOM 2294 C C . LEU A 1 292 ? 9.922 13.197 7.472 1.00 95.00 292 LEU A C 1
ATOM 2296 O O . LEU A 1 292 ? 8.895 12.517 7.436 1.00 95.00 292 LEU A O 1
ATOM 2300 N N . SER A 1 293 ? 10.062 14.248 8.285 1.00 94.88 293 SER A N 1
ATOM 2301 C CA . SER A 1 293 ? 9.031 14.695 9.227 1.00 94.88 293 SER A CA 1
ATOM 2302 C C . SER A 1 293 ? 7.733 15.083 8.511 1.00 94.88 293 SER A C 1
ATOM 2304 O O . SER A 1 293 ? 6.653 14.629 8.887 1.00 94.88 293 SER A O 1
ATOM 2306 N N . LEU A 1 294 ? 7.824 15.837 7.413 1.00 94.12 294 LEU A N 1
ATOM 2307 C CA . LEU A 1 294 ? 6.658 16.234 6.617 1.00 94.12 294 LEU A CA 1
ATOM 2308 C C . LEU A 1 294 ? 6.032 15.075 5.821 1.00 94.12 294 LEU A C 1
ATOM 2310 O O . LEU A 1 294 ? 4.857 15.149 5.463 1.00 94.12 294 LEU A O 1
ATOM 2314 N N . SER A 1 295 ? 6.790 14.010 5.551 1.00 92.31 295 SER A N 1
ATOM 2315 C CA . SER A 1 295 ? 6.326 12.825 4.824 1.00 92.31 295 SER A CA 1
ATOM 2316 C C . SER A 1 295 ? 5.538 11.854 5.704 1.00 92.31 295 SER A C 1
ATOM 2318 O O . SER A 1 295 ? 4.429 11.471 5.336 1.00 92.31 295 SER A O 1
ATOM 2320 N N . ILE A 1 296 ? 6.100 11.439 6.846 1.00 91.38 296 ILE A N 1
ATOM 2321 C CA . ILE A 1 296 ? 5.525 10.373 7.694 1.00 91.38 296 ILE A CA 1
ATOM 2322 C C . ILE A 1 296 ? 5.259 10.803 9.141 1.00 91.38 296 ILE A C 1
ATOM 2324 O O . ILE A 1 296 ? 4.670 10.039 9.907 1.00 91.38 296 ILE A O 1
ATOM 2328 N N . GLY A 1 297 ? 5.658 12.015 9.535 1.00 92.69 297 GLY A N 1
ATOM 2329 C CA . GLY A 1 297 ? 5.600 12.467 10.927 1.00 92.69 297 GLY A CA 1
ATOM 2330 C C . GLY A 1 297 ? 4.192 12.446 11.515 1.00 92.69 297 GLY A C 1
ATOM 2331 O O . GLY A 1 297 ? 4.026 12.063 12.669 1.00 92.69 297 GLY A O 1
ATOM 2332 N N . LYS A 1 298 ? 3.156 12.754 10.720 1.00 91.44 298 LYS A N 1
ATOM 2333 C CA . LYS A 1 298 ? 1.762 12.672 11.188 1.00 91.44 298 LYS A CA 1
ATOM 2334 C C . LYS A 1 298 ? 1.326 11.236 11.494 1.00 91.44 298 LYS A C 1
ATOM 2336 O O . LYS A 1 298 ? 0.644 11.023 12.491 1.00 91.44 298 LYS A O 1
ATOM 2341 N N . VAL A 1 299 ? 1.737 10.259 10.681 1.00 92.25 299 VAL A N 1
ATOM 2342 C CA . VAL A 1 299 ? 1.450 8.836 10.938 1.00 92.25 299 VAL A CA 1
ATOM 2343 C C . VAL A 1 299 ? 2.151 8.390 12.215 1.00 92.25 299 VAL A C 1
ATOM 2345 O O . VAL A 1 299 ? 1.518 7.799 13.081 1.00 92.25 299 VAL A O 1
ATOM 2348 N N . LEU A 1 300 ? 3.435 8.726 12.374 1.00 93.94 300 LEU A N 1
ATOM 2349 C CA . LEU A 1 300 ? 4.184 8.406 13.592 1.00 93.94 300 LEU A CA 1
ATOM 2350 C C . LEU A 1 300 ? 3.560 9.055 14.834 1.00 93.94 300 LEU A C 1
ATOM 2352 O O . LEU A 1 300 ? 3.474 8.418 15.881 1.00 93.94 300 LEU A O 1
ATOM 2356 N N . GLN A 1 301 ? 3.069 10.290 14.704 1.00 94.69 301 GLN A N 1
ATOM 2357 C CA . GLN A 1 301 ? 2.343 10.973 15.768 1.00 94.69 301 GLN A CA 1
ATOM 2358 C C . GLN A 1 301 ? 1.043 10.241 16.138 1.00 94.69 301 GLN A C 1
ATOM 2360 O O . GLN A 1 301 ? 0.779 10.081 17.325 1.00 94.69 301 GLN A O 1
ATOM 2365 N N . ASP A 1 302 ? 0.251 9.772 15.169 1.00 92.69 302 ASP A N 1
ATOM 2366 C CA . ASP A 1 302 ? -0.985 9.020 15.447 1.00 92.69 302 ASP A CA 1
ATOM 2367 C C . ASP A 1 302 ? -0.700 7.705 16.184 1.00 92.69 302 ASP A C 1
ATOM 2369 O O . ASP A 1 302 ? -1.394 7.364 17.146 1.00 92.69 302 ASP A O 1
ATOM 2373 N N . LEU A 1 303 ? 0.350 6.988 15.767 1.00 92.88 303 LEU A N 1
ATOM 2374 C CA . LEU A 1 303 ? 0.793 5.755 16.422 1.00 92.88 303 LEU A CA 1
ATOM 2375 C C . LEU A 1 303 ? 1.219 6.021 17.870 1.00 92.88 303 LEU A C 1
ATOM 2377 O O . LEU A 1 303 ? 0.791 5.308 18.780 1.00 92.88 303 LEU A O 1
ATOM 2381 N N . LEU A 1 304 ? 2.014 7.072 18.092 1.00 94.75 304 LEU A N 1
ATOM 2382 C CA . LEU A 1 304 ? 2.458 7.473 19.426 1.00 94.75 304 LEU A CA 1
ATOM 2383 C C . LEU A 1 304 ? 1.282 7.878 20.320 1.00 94.75 304 LEU A C 1
ATOM 2385 O O . LEU A 1 304 ? 1.173 7.388 21.440 1.00 94.75 304 LEU A O 1
ATOM 2389 N N . GLN A 1 305 ? 0.353 8.686 19.810 1.00 92.12 305 GLN A N 1
ATOM 2390 C CA . GLN A 1 305 ? -0.844 9.093 20.551 1.00 92.12 305 GLN A CA 1
ATOM 2391 C C . GLN A 1 305 ? -1.745 7.906 20.915 1.00 92.12 305 GLN A C 1
ATOM 2393 O O . GLN A 1 305 ? -2.437 7.940 21.934 1.00 92.12 305 GLN A O 1
ATOM 2398 N N . GLY A 1 306 ? -1.776 6.851 20.096 1.00 89.88 306 GLY A N 1
ATOM 2399 C CA . GLY A 1 306 ? -2.429 5.589 20.448 1.00 89.88 306 GLY A CA 1
ATOM 2400 C C . GLY A 1 306 ? -1.796 4.945 21.684 1.00 89.88 306 GLY A C 1
ATOM 2401 O O . GLY A 1 306 ? -2.496 4.630 22.647 1.00 89.88 306 GLY A O 1
ATOM 2402 N N . MET A 1 307 ? -0.464 4.842 21.693 1.00 92.44 307 MET A N 1
ATOM 2403 C CA . MET A 1 307 ? 0.296 4.292 22.819 1.00 92.44 307 MET A CA 1
ATOM 2404 C C . MET A 1 307 ? 0.138 5.134 24.096 1.00 92.44 307 MET A C 1
ATOM 2406 O O . MET A 1 307 ? -0.127 4.585 25.163 1.00 92.44 307 MET A O 1
ATOM 2410 N N . GLU A 1 308 ? 0.220 6.463 23.999 1.00 93.50 308 GLU A N 1
ATOM 2411 C CA . GLU A 1 308 ? 0.057 7.379 25.140 1.00 93.50 308 GLU A CA 1
ATOM 2412 C C . GLU A 1 308 ? -1.356 7.323 25.748 1.00 93.50 308 GLU A C 1
ATOM 2414 O O . GLU A 1 308 ? -1.529 7.354 26.972 1.00 93.50 308 GLU A O 1
ATOM 2419 N N . ARG A 1 309 ? -2.395 7.198 24.913 1.00 87.38 309 ARG A N 1
ATOM 2420 C CA . ARG A 1 309 ? -3.779 7.026 25.387 1.00 87.38 309 ARG A CA 1
ATOM 2421 C C . ARG A 1 309 ? -3.966 5.713 26.134 1.00 87.38 309 ARG A C 1
ATOM 2423 O O . ARG A 1 309 ? -4.554 5.714 27.215 1.00 87.38 309 ARG A O 1
ATOM 2430 N N . ALA A 1 310 ? -3.422 4.624 25.596 1.00 87.88 310 ALA A N 1
ATOM 2431 C CA . ALA A 1 310 ? -3.457 3.329 26.261 1.00 87.88 310 ALA A CA 1
ATOM 2432 C C . ALA A 1 310 ? -2.704 3.357 27.601 1.00 87.88 310 ALA A C 1
ATOM 2434 O O . ALA A 1 310 ? -3.226 2.878 28.605 1.00 87.88 310 ALA A O 1
ATOM 2435 N N . ALA A 1 311 ? -1.529 3.993 27.642 1.00 89.19 311 ALA A N 1
ATOM 2436 C CA . ALA A 1 311 ? -0.733 4.138 28.861 1.00 89.19 311 ALA A CA 1
ATOM 2437 C C . ALA A 1 311 ? -1.421 5.004 29.933 1.00 89.19 311 ALA A C 1
ATOM 2439 O O . ALA A 1 311 ? -1.293 4.735 31.123 1.00 89.19 311 ALA A O 1
ATOM 2440 N N . SER A 1 312 ? -2.175 6.031 29.527 1.00 87.88 312 SER A N 1
ATOM 2441 C CA . SER A 1 312 ? -2.894 6.923 30.451 1.00 87.88 312 SER A CA 1
ATOM 2442 C C . SER A 1 312 ? -4.261 6.399 30.911 1.00 87.88 312 SER A C 1
ATOM 2444 O O . SER A 1 312 ? -4.916 7.058 31.720 1.00 87.88 312 SER A O 1
ATOM 2446 N N . GLY A 1 313 ? -4.722 5.254 30.393 1.00 74.88 313 GLY A N 1
ATOM 2447 C CA . GLY A 1 313 ? -6.045 4.696 30.696 1.00 74.88 313 GLY A CA 1
ATOM 2448 C C . GLY A 1 313 ? -7.220 5.500 30.121 1.00 74.88 313 GLY A C 1
ATOM 2449 O O . GLY A 1 313 ? -8.367 5.271 30.504 1.00 74.88 313 GLY A O 1
ATOM 2450 N N . LYS A 1 314 ? -6.968 6.451 29.209 1.00 59.84 314 LYS A N 1
ATOM 2451 C CA . LYS A 1 314 ? -7.998 7.304 28.595 1.00 59.84 314 LYS A CA 1
ATOM 2452 C C . LYS A 1 314 ? -8.401 6.764 27.220 1.00 59.84 314 LYS A C 1
ATOM 2454 O O . LYS A 1 314 ? -7.754 7.056 26.217 1.00 59.84 314 LYS A O 1
ATOM 2459 N N . LEU A 1 315 ? -9.527 6.049 27.148 1.00 54.22 315 LEU A N 1
ATOM 2460 C CA . LEU A 1 315 ? -10.205 5.692 25.890 1.00 54.22 315 LEU A CA 1
ATOM 2461 C C . LEU A 1 315 ? -10.992 6.895 25.333 1.00 54.22 315 LEU A C 1
ATOM 2463 O O . LEU A 1 315 ? -12.219 6.921 25.356 1.00 54.22 315 LEU A O 1
ATOM 2467 N N . ALA A 1 316 ? -10.299 7.930 24.857 1.00 47.22 316 ALA A N 1
ATOM 2468 C CA . ALA A 1 316 ? -10.936 9.017 24.108 1.00 47.22 316 ALA A CA 1
ATOM 2469 C C . ALA A 1 316 ? -10.678 8.851 22.602 1.00 47.22 316 ALA A C 1
ATOM 2471 O O . ALA A 1 316 ? -9.538 8.613 22.190 1.00 47.22 316 ALA A O 1
ATOM 2472 N N . ARG A 1 317 ? -11.733 9.003 21.783 1.00 52.88 317 ARG A N 1
ATOM 2473 C CA . ARG A 1 317 ? -11.654 8.981 20.310 1.00 52.88 317 ARG A CA 1
ATOM 2474 C C . ARG A 1 317 ? -10.629 9.995 19.793 1.00 52.88 317 ARG A C 1
ATOM 2476 O O . ARG A 1 317 ? -10.511 11.098 20.329 1.00 52.88 317 ARG A O 1
ATOM 2483 N N . THR A 1 318 ? -9.902 9.616 18.743 1.00 50.91 318 THR A N 1
ATOM 2484 C CA . THR A 1 318 ? -8.912 10.479 18.083 1.00 50.91 318 THR A CA 1
ATOM 2485 C C . THR A 1 318 ? -9.625 11.703 17.505 1.00 50.91 318 THR A C 1
ATOM 2487 O O . THR A 1 318 ? -10.593 11.557 16.764 1.00 50.91 318 THR A O 1
ATOM 2490 N N . THR A 1 319 ? -9.182 12.918 17.844 1.00 46.06 319 THR A N 1
ATOM 2491 C CA . THR A 1 319 ? -9.655 14.132 17.160 1.00 46.06 319 THR A CA 1
ATOM 2492 C C . THR A 1 319 ? -8.704 14.445 16.013 1.00 46.06 319 THR A C 1
ATOM 2494 O O . THR A 1 319 ? -7.527 14.744 16.216 1.00 46.06 319 THR A O 1
ATOM 2497 N N . HIS A 1 320 ? -9.208 14.353 14.784 1.00 49.22 320 HIS A N 1
ATOM 2498 C CA . HIS A 1 320 ? -8.405 14.498 13.572 1.00 49.22 320 HIS A CA 1
ATOM 2499 C C . HIS A 1 320 ? -8.136 15.978 13.264 1.00 49.22 320 HIS A C 1
ATOM 2501 O O . HIS A 1 320 ? -8.802 16.594 12.435 1.00 49.22 320 HIS A O 1
ATOM 2507 N N . ARG A 1 321 ? -7.146 16.589 13.926 1.00 48.22 321 ARG A N 1
ATOM 2508 C CA . ARG A 1 321 ? -6.662 17.926 13.540 1.00 48.22 321 ARG A CA 1
ATOM 2509 C C . ARG A 1 321 ? -5.603 17.803 12.448 1.00 48.22 321 ARG A C 1
ATOM 2511 O O . ARG A 1 321 ? -4.477 17.381 12.703 1.00 48.22 321 ARG A O 1
ATOM 2518 N N . ILE A 1 322 ? -5.961 18.206 11.232 1.00 49.62 322 ILE A N 1
ATOM 2519 C CA . ILE A 1 322 ? -5.001 18.391 10.140 1.00 49.62 322 ILE A CA 1
ATOM 2520 C C . ILE A 1 322 ? -4.384 19.780 10.313 1.00 49.62 322 ILE A C 1
ATOM 2522 O O . ILE A 1 322 ? -5.062 20.791 10.125 1.00 49.62 322 ILE A O 1
ATOM 2526 N N . ALA A 1 323 ? -3.108 19.843 10.687 1.00 45.28 323 ALA A N 1
ATOM 2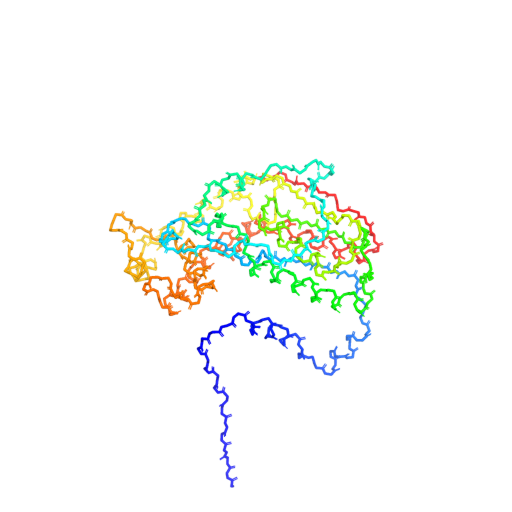527 C CA . ALA A 1 323 ? -2.360 21.091 10.611 1.00 45.28 323 ALA A CA 1
ATOM 2528 C C . ALA A 1 323 ? -2.162 21.455 9.131 1.00 45.28 323 ALA A C 1
ATOM 2530 O O . ALA A 1 323 ? -1.760 20.609 8.332 1.00 45.28 323 ALA A O 1
ATOM 2531 N N . LYS A 1 324 ? -2.461 22.704 8.756 1.00 51.41 324 LYS A N 1
ATOM 2532 C CA . LYS A 1 324 ? -2.082 23.214 7.433 1.00 51.41 324 LYS A CA 1
ATOM 2533 C C . LYS A 1 324 ? -0.555 23.334 7.379 1.00 51.41 324 LYS A C 1
ATOM 2535 O O . LYS A 1 324 ? 0.046 23.922 8.275 1.00 51.41 324 LYS A O 1
ATOM 2540 N N . CYS A 1 325 ? 0.010 22.757 6.328 1.00 55.00 325 CYS A N 1
ATOM 2541 C CA . CYS A 1 325 ? 1.406 22.745 5.891 1.00 55.00 325 CYS A CA 1
ATOM 2542 C C . CYS A 1 325 ? 1.396 23.229 4.421 1.00 55.00 325 CYS A C 1
ATOM 2544 O O . CYS A 1 325 ? 2.457 23.553 3.854 1.00 55.00 325 CYS A O 1
#

Organism: NCBI:txid1764295

Secondary structure (DSSP, 8-state):
----------------TTHHHHHHHHTT----HHHHHHGGG-------------SB--S-STTTGGGS-----S--S-PPPEEEEEGGGPPPPP-HHHHHHTT-B-TTSPBTTPBPHHHHHHHHHHHHHHHHHHTTTTSS-SS--TTT---B--SSHHHHHHHHHHHHHH-TT--SPEEEEE--TTS--SS--TTT-HHHHHHHHHHHHHHHHHHHTTTTHHHHHHHHHHTT--TT-----HHHHHHHHHHHHHHHSS-STT--HHHHHHHHHHHHHHHHHHHS-SS-HHHHHHHHHHHHHHHHHHHHHHHTT--PPP-------

Foldseek 3Di:
DDDDDDDDDDDDDDDDPPVVVVVVVVVVPDDDPVSVVVVVPDDDQDDDDDDDFFFWQAQDPPLCSQVDADQFADAQDDFDAADEAEPPRHRQDDAPVCVVFQVAAHHNGGTHGHQGSRRLVVLLVLLLVCQVVQPVVPNDPLADDQLSDDAEFESDNRGVSSPRSSPCNNHVPHPDHHYYYYHYLLLDQSFLRCVQAVVLVVVVVVLVVVVVVCVVVVVCVVLFVVSCVQSVPDPPDPGDPLLSNLRSQVSCCVPVVDGRGNDDPVSSVVSVVVNVVVVCCQQPNPVDPPSVCSTNVVVVVVVVVSVVCSVVVHSDDDDDDDDGD

pLDDT: mean 85.68, std 20.55, range [19.92, 98.88]

InterPro domains:
  IPR000560 Histidine phosphatase superfamily, clade-2 [PF00328] (44-211)
  IPR000560 Histidine phosphatase superfamily, clade-2 [cd07061] (44-173)
  IPR029033 Histidine phosphatase superfamily [G3DSA:3.40.50.1240] (29-323)
  IPR029033 Histidine phosphatase superfamily [SSF53254] (42-315)
  IPR033379 Histidine acid phosphatase active site [PS00616] (44-58)
  IPR050645 Histidine Acid Phosphatase [PTHR11567] (31-314)

Radius of gyration: 22.66 Å; chains: 1; bounding box: 66×61×63 Å